Protein AF-0000000066671039 (afdb_homodimer)

pLDDT: mean 86.41, std 13.39, range [39.88, 97.81]

InterPro domains:
  IPR010310 Type VII secretion system ESAT-6-like [PF06013] (2-82)
  IPR036689 ESAT-6-like superfamily [SSF140453] (3-90)

Organism: Nocardia brasiliensis (strain ATCC 700358 / HUJEG-1) (NCBI:txid1133849)

Secondary structure (DSSP, 8-state):
-HHHHHHHHHHHHHHHHHHHHHHHHHHHHHHHHHHTT--SHHHHHHHHHHHHHHHHHHHHHHHHHHHHHHTT--HHHHHHHHHHHHHHHHHHHHT--/-HHHHHHHHHHHHHHHHHHHHHHHHHHHHHHHHHHTT--SHHHHHHHHHHHHHHHHHHHHHHHHHHHHHHTT--HHHHHHHHHHHHHHHHHHHHT--

Sequence (194 aa):
MPDRVHEVGAYVYELAEALRSALDAAAKDVDALTGSGWTGDAATEFATGWTDVRDGGVQIMSALTGMAEKLGVTADTYRQRDDSNAAALHTSSLDLPMPDRVHEVGAYVYELAEALRSALDAAAKDVDALTGSGWTGDAATEFATGWTDVRDGGVQIMSALTGMAEKLGVTADTYRQRDDSNAAALHTSSLDLP

Nearest PDB structures (foldseek):
  5j0k-assembly1_B  TM=6.360E-01  e=1.534E+00  synthetic construct
  6b87-assembly1_A-2  TM=5.637E-01  e=3.064E+00  synthetic construct
  6wa9-assembly1_T  TM=7.351E-01  e=7.874E+00  Chlamydia pneumoniae
  7pg5-assembly1_B  TM=3.357E-01  e=1.353E+00  Homo sapiens
  5j0k-assembly1_B  TM=6.372E-01  e=1.534E+00  synthetic construct

Foldseek 3Di:
DLVVLLVVLLVLLVVLVVLVVVLVVVVVVLCVVVVVPDDDDVNVVVVVVNVVVVVVSVVSSVVSQVSSVVSVDHPVNNVVVVVVVVVVVVVCVVPPD/DLVVLLVVLLVLLVVLVVLVVVLVVVVVVLCVVVVVPDDDDVNVVVVVVNVVVVVVSVVSSVVSQVSSVVSVDHPVNNVVVVVVVVVVVVVCVVPPD

Structure (mmCIF, N/CA/C/O backbone):
data_AF-0000000066671039-model_v1
#
loop_
_entity.id
_entity.type
_entity.pdbx_description
1 polymer 'ESAT-6-like protein'
#
loop_
_atom_site.group_PDB
_atom_site.id
_atom_site.type_symbol
_atom_site.label_atom_id
_atom_site.label_alt_id
_atom_site.label_comp_id
_atom_site.label_asym_id
_atom_site.label_entity_id
_atom_site.label_seq_id
_atom_site.pdbx_PDB_ins_code
_atom_site.Cartn_x
_atom_site.Cartn_y
_atom_site.Cartn_z
_atom_site.occupancy
_atom_site.B_iso_or_equiv
_atom_site.auth_seq_id
_atom_site.auth_comp_id
_atom_site.auth_asym_id
_atom_site.auth_atom_id
_atom_site.pdbx_PDB_model_num
ATOM 1 N N . MET A 1 1 ? 4.238 26 12.508 1 48.22 1 MET A N 1
ATOM 2 C CA . MET A 1 1 ? 3.145 25.031 12.594 1 48.22 1 MET A CA 1
ATOM 3 C C . MET A 1 1 ? 2.799 24.484 11.219 1 48.22 1 MET A C 1
ATOM 5 O O . MET A 1 1 ? 2.594 23.266 11.062 1 48.22 1 MET A O 1
ATOM 9 N N . PRO A 1 2 ? 2.537 25.375 10.078 1 61.84 2 PRO A N 1
ATOM 10 C CA . PRO A 1 2 ? 2.275 25.047 8.68 1 61.84 2 PRO A CA 1
ATOM 11 C C . PRO A 1 2 ? 3.307 24.078 8.094 1 61.84 2 PRO A C 1
ATOM 13 O O . PRO A 1 2 ? 2.957 23.203 7.301 1 61.84 2 PRO A O 1
ATOM 16 N N . ASP A 1 3 ? 4.457 24.047 8.766 1 82.69 3 ASP A N 1
ATOM 17 C CA . ASP A 1 3 ? 5.543 23.266 8.172 1 82.69 3 ASP A CA 1
ATOM 18 C C . ASP A 1 3 ? 5.355 21.781 8.438 1 82.69 3 ASP A C 1
ATOM 20 O O . ASP A 1 3 ? 5.555 20.953 7.539 1 82.69 3 ASP A O 1
ATOM 24 N N . ARG A 1 4 ? 4.742 21.5 9.602 1 86.19 4 ARG A N 1
ATOM 25 C CA . ARG A 1 4 ? 4.562 20.094 9.945 1 86.19 4 ARG A CA 1
ATOM 26 C C . ARG A 1 4 ? 3.43 19.484 9.141 1 86.19 4 ARG A C 1
ATOM 28 O O . ARG A 1 4 ? 3.508 18.312 8.75 1 86.19 4 ARG A O 1
ATOM 35 N N . VAL A 1 5 ? 2.455 20.344 8.875 1 89.12 5 VAL A N 1
ATOM 36 C CA . VAL A 1 5 ? 1.31 19.875 8.094 1 89.12 5 VAL A CA 1
ATOM 37 C C . VAL A 1 5 ? 1.747 19.562 6.668 1 89.12 5 VAL A C 1
ATOM 39 O O . VAL A 1 5 ? 1.361 18.531 6.109 1 89.12 5 VAL A O 1
ATOM 42 N N . HIS A 1 6 ? 2.545 20.375 6.219 1 89.88 6 HIS A N 1
ATOM 43 C CA . HIS A 1 6 ? 3.043 20.172 4.863 1 89.88 6 HIS A CA 1
ATOM 44 C C . HIS A 1 6 ? 3.949 18.953 4.793 1 89.88 6 HIS A C 1
ATOM 46 O O . HIS A 1 6 ? 3.926 18.203 3.805 1 89.88 6 HIS A O 1
ATOM 52 N N . GLU A 1 7 ? 4.688 18.734 5.801 1 90 7 GLU A N 1
ATOM 53 C CA . GLU A 1 7 ? 5.57 17.578 5.844 1 90 7 GLU A CA 1
ATOM 54 C C . GLU A 1 7 ? 4.773 16.281 5.871 1 90 7 GLU A C 1
ATOM 56 O O . GLU A 1 7 ? 5.113 15.32 5.172 1 90 7 GLU A O 1
ATOM 61 N N . VAL A 1 8 ? 3.727 16.281 6.613 1 92.31 8 VAL A N 1
ATOM 62 C CA . VAL A 1 8 ? 2.869 15.109 6.664 1 92.31 8 VAL A CA 1
ATOM 63 C C . VAL A 1 8 ? 2.182 14.906 5.316 1 92.31 8 VAL A C 1
ATOM 65 O O . VAL A 1 8 ? 2.059 13.781 4.836 1 92.31 8 VAL A O 1
ATOM 68 N N . GLY A 1 9 ? 1.764 15.977 4.734 1 94 9 GLY A N 1
ATOM 69 C CA . GLY A 1 9 ? 1.195 15.898 3.4 1 94 9 GLY A CA 1
ATOM 70 C C . GLY A 1 9 ? 2.135 15.273 2.389 1 94 9 GLY A C 1
ATOM 71 O O . GLY A 1 9 ? 1.711 14.469 1.552 1 94 9 GLY A O 1
ATOM 72 N N . ALA A 1 10 ? 3.346 15.625 2.492 1 92.62 10 ALA A N 1
ATOM 73 C CA . ALA A 1 10 ? 4.344 15.07 1.584 1 92.62 10 ALA A CA 1
ATOM 74 C C . ALA A 1 10 ? 4.512 13.57 1.803 1 92.62 10 ALA A C 1
ATOM 76 O O . ALA A 1 10 ? 4.602 12.805 0.841 1 92.62 10 ALA A O 1
ATOM 77 N N . TYR A 1 11 ? 4.57 13.203 3.047 1 91.69 11 TYR A N 1
ATOM 78 C CA . TYR A 1 11 ? 4.684 11.781 3.361 1 91.69 11 TYR A CA 1
ATOM 79 C C . TYR A 1 11 ? 3.469 11.008 2.861 1 91.69 11 TYR A C 1
ATOM 81 O O . TYR A 1 11 ? 3.602 9.898 2.338 1 91.69 11 TYR A O 1
ATOM 89 N N . VAL A 1 12 ? 2.338 11.594 3.039 1 95.31 12 VAL A N 1
ATOM 90 C CA . VAL A 1 12 ? 1.095 10.969 2.602 1 95.31 12 VAL A CA 1
ATOM 91 C C . VAL A 1 12 ? 1.102 10.82 1.082 1 95.31 12 VAL A C 1
ATOM 93 O O . VAL A 1 12 ? 0.693 9.781 0.555 1 95.31 12 VAL A O 1
ATOM 96 N N . TYR A 1 13 ? 1.54 11.766 0.424 1 96 13 TYR A N 1
ATOM 97 C CA . TYR A 1 13 ? 1.639 11.68 -1.028 1 96 13 TYR A CA 1
ATOM 98 C C . TYR A 1 13 ? 2.617 10.594 -1.449 1 96 13 TYR A C 1
ATOM 100 O O . TYR A 1 13 ? 2.338 9.82 -2.369 1 96 13 TYR A O 1
ATOM 108 N N . GLU A 1 14 ? 3.709 10.539 -0.795 1 94 14 GLU A N 1
ATOM 109 C CA . GLU A 1 14 ? 4.711 9.516 -1.072 1 94 14 GLU A CA 1
ATOM 110 C C . GLU A 1 14 ? 4.145 8.117 -0.837 1 94 14 GLU A C 1
ATOM 112 O O . GLU A 1 14 ? 4.473 7.176 -1.568 1 94 14 GLU A O 1
ATOM 117 N N . LEU A 1 15 ? 3.408 7.941 0.203 1 95.19 15 LEU A N 1
ATOM 118 C CA . LEU A 1 15 ? 2.748 6.672 0.488 1 95.19 15 LEU A CA 1
ATOM 119 C C . LEU A 1 15 ? 1.865 6.242 -0.68 1 95.19 15 LEU A C 1
ATOM 121 O O . LEU A 1 15 ? 1.886 5.078 -1.087 1 95.19 15 LEU A O 1
ATOM 125 N N . ALA A 1 16 ? 1.091 7.164 -1.228 1 97.06 16 ALA A N 1
ATOM 126 C CA . ALA A 1 16 ? 0.252 6.863 -2.385 1 97.06 16 ALA A CA 1
ATOM 127 C C . ALA A 1 16 ? 1.089 6.332 -3.545 1 97.06 16 ALA A C 1
ATOM 129 O O . ALA A 1 16 ? 0.725 5.336 -4.176 1 97.06 16 ALA A O 1
ATOM 130 N N . GLU A 1 17 ? 2.186 6.98 -3.746 1 95.56 17 GLU A N 1
ATOM 131 C CA . GLU A 1 17 ? 3.045 6.602 -4.863 1 95.56 17 GLU A CA 1
ATOM 132 C C . GLU A 1 17 ? 3.707 5.25 -4.625 1 95.56 17 GLU A C 1
ATOM 134 O O . GLU A 1 17 ? 3.84 4.445 -5.547 1 95.56 17 GLU A O 1
ATOM 139 N N . ALA A 1 18 ? 4.145 5.059 -3.432 1 91.94 18 ALA A N 1
ATOM 140 C CA . ALA A 1 18 ? 4.762 3.781 -3.076 1 91.94 18 ALA A CA 1
ATOM 141 C C . ALA A 1 18 ? 3.771 2.631 -3.242 1 91.94 18 ALA A C 1
ATOM 143 O O . ALA A 1 18 ? 4.125 1.569 -3.76 1 91.94 18 ALA A O 1
ATOM 144 N N . LEU A 1 19 ? 2.586 2.848 -2.797 1 94.81 19 LEU A N 1
ATOM 145 C CA . LEU A 1 19 ? 1.55 1.832 -2.943 1 94.81 19 LEU A CA 1
ATOM 146 C C . LEU A 1 19 ? 1.24 1.577 -4.414 1 94.81 19 LEU A C 1
ATOM 148 O O . LEU A 1 19 ? 1.066 0.429 -4.824 1 94.81 19 LEU A O 1
ATOM 152 N N . ARG A 1 20 ? 1.133 2.605 -5.172 1 96.06 20 ARG A N 1
ATOM 153 C CA . ARG A 1 20 ? 0.892 2.475 -6.605 1 96.06 20 ARG A CA 1
ATOM 154 C C . ARG A 1 20 ? 1.974 1.628 -7.266 1 96.06 20 ARG A C 1
ATOM 156 O O . ARG A 1 20 ? 1.67 0.701 -8.023 1 96.06 20 ARG A O 1
ATOM 163 N N . SER A 1 21 ? 3.18 1.952 -6.961 1 94.81 21 SER A N 1
ATOM 164 C CA . SER A 1 21 ? 4.309 1.235 -7.547 1 94.81 21 SER A CA 1
ATOM 165 C C . SER A 1 21 ? 4.293 -0.238 -7.156 1 94.81 21 SER A C 1
ATOM 167 O O . SER A 1 21 ? 4.508 -1.112 -7.996 1 94.81 21 SER A O 1
ATOM 169 N N . ALA A 1 22 ? 4.031 -0.511 -5.898 1 90.69 22 ALA A N 1
ATOM 170 C CA . ALA A 1 22 ? 4.008 -1.886 -5.402 1 90.69 22 ALA A CA 1
ATOM 171 C C . ALA A 1 22 ? 2.887 -2.686 -6.066 1 90.69 22 ALA A C 1
ATOM 173 O O . ALA A 1 22 ? 3.092 -3.83 -6.473 1 90.69 22 ALA A O 1
ATOM 174 N N . LEU A 1 23 ? 1.711 -2.113 -6.168 1 95.44 23 LEU A N 1
ATOM 175 C CA . LEU A 1 23 ? 0.578 -2.787 -6.793 1 95.44 23 LEU A CA 1
ATOM 176 C C . LEU A 1 23 ? 0.843 -3.035 -8.273 1 95.44 23 LEU A C 1
ATOM 178 O O . LEU A 1 23 ? 0.502 -4.098 -8.797 1 95.44 23 LEU A O 1
ATOM 182 N N . ASP A 1 24 ? 1.46 -2.061 -8.938 1 95.12 24 ASP A N 1
ATOM 183 C CA . ASP A 1 24 ? 1.783 -2.207 -10.352 1 95.12 24 ASP A CA 1
ATOM 184 C C . ASP A 1 24 ? 2.773 -3.348 -10.57 1 95.12 24 ASP A C 1
ATOM 186 O O . ASP A 1 24 ? 2.625 -4.133 -11.516 1 95.12 24 ASP A O 1
ATOM 190 N N . ALA A 1 25 ? 3.764 -3.418 -9.734 1 92.69 25 ALA A N 1
ATOM 191 C CA . ALA A 1 25 ? 4.758 -4.484 -9.836 1 92.69 25 ALA A CA 1
ATOM 192 C C . ALA A 1 25 ? 4.121 -5.852 -9.609 1 92.69 25 ALA A C 1
ATOM 194 O O . ALA A 1 25 ? 4.379 -6.797 -10.352 1 92.69 25 ALA A O 1
ATOM 195 N N . ALA A 1 26 ? 3.311 -5.965 -8.664 1 93.81 26 ALA A N 1
ATOM 196 C CA . ALA A 1 26 ? 2.627 -7.223 -8.383 1 93.81 26 ALA A CA 1
ATOM 197 C C . ALA A 1 26 ? 1.69 -7.609 -9.523 1 93.81 26 ALA A C 1
ATOM 199 O O . ALA A 1 26 ? 1.551 -8.789 -9.852 1 93.81 26 ALA A O 1
ATOM 200 N N . ALA A 1 27 ? 1.038 -6.605 -10.047 1 93.94 27 ALA A N 1
ATOM 201 C CA . ALA A 1 27 ? 0.121 -6.855 -11.156 1 93.94 27 ALA A CA 1
ATOM 202 C C . ALA A 1 27 ? 0.844 -7.508 -12.336 1 93.94 27 ALA A C 1
ATOM 204 O O . ALA A 1 27 ? 0.302 -8.406 -12.984 1 93.94 27 ALA A O 1
ATOM 205 N N . LYS A 1 28 ? 2.029 -7.047 -12.578 1 94 28 LYS A N 1
ATOM 206 C CA . LYS A 1 28 ? 2.822 -7.633 -13.656 1 94 28 LYS A CA 1
ATOM 207 C C . LYS A 1 28 ? 3.104 -9.109 -13.391 1 94 28 LYS A C 1
ATOM 209 O O . LYS A 1 28 ? 2.984 -9.938 -14.297 1 94 28 LYS A O 1
ATOM 214 N N . ASP A 1 29 ? 3.424 -9.414 -12.188 1 89.19 29 ASP A N 1
ATOM 215 C CA . ASP A 1 29 ? 3.717 -10.805 -11.828 1 89.19 29 ASP A CA 1
ATOM 216 C C . ASP A 1 29 ? 2.459 -11.664 -11.891 1 89.19 29 ASP A C 1
ATOM 218 O O . ASP A 1 29 ? 2.504 -12.805 -12.367 1 89.19 29 ASP A O 1
ATOM 222 N N . VAL A 1 30 ? 1.396 -11.195 -11.477 1 90.81 30 VAL A N 1
ATOM 223 C CA . VAL A 1 30 ? 0.127 -11.914 -11.516 1 90.81 30 VAL A CA 1
ATOM 224 C C . VAL A 1 30 ? -0.289 -12.141 -12.969 1 90.81 30 VAL A C 1
ATOM 226 O O . VAL A 1 30 ? -0.754 -13.227 -13.328 1 90.81 30 VAL A O 1
ATOM 229 N N . ASP A 1 31 ? -0.131 -11.117 -13.773 1 90.94 31 ASP A N 1
ATOM 230 C CA . ASP A 1 31 ? -0.436 -11.242 -15.195 1 90.94 31 ASP A CA 1
ATOM 231 C C . ASP A 1 31 ? 0.407 -12.336 -15.844 1 90.94 31 ASP A C 1
ATOM 233 O O . ASP A 1 31 ? -0.097 -13.109 -16.656 1 90.94 31 ASP A O 1
ATOM 237 N N . ALA A 1 32 ? 1.665 -12.383 -15.508 1 89.19 32 ALA A N 1
ATOM 238 C CA . ALA A 1 32 ? 2.562 -13.406 -16.047 1 89.19 32 ALA A CA 1
ATOM 239 C C . ALA A 1 32 ? 2.111 -14.797 -15.625 1 89.19 32 ALA A C 1
ATOM 241 O O . ALA A 1 32 ? 2.152 -15.742 -16.422 1 89.19 32 ALA A O 1
ATOM 242 N N . LEU A 1 33 ? 1.679 -14.945 -14.414 1 87.88 33 LEU A N 1
ATOM 243 C CA . LEU A 1 33 ? 1.207 -16.219 -13.891 1 87.88 33 LEU A CA 1
ATOM 244 C C . LEU A 1 33 ? -0.064 -16.672 -14.609 1 87.88 33 LEU A C 1
ATOM 246 O O . LEU A 1 33 ? -0.161 -17.812 -15.062 1 87.88 33 LEU A O 1
ATOM 250 N N . THR A 1 34 ? -1.013 -15.859 -14.742 1 84.62 34 THR A N 1
ATOM 251 C CA . THR A 1 34 ? -2.291 -16.203 -15.367 1 84.62 34 THR A CA 1
ATOM 252 C C . THR A 1 34 ? -2.131 -16.375 -16.875 1 84.62 34 THR A C 1
ATOM 254 O O . THR A 1 34 ? -2.865 -17.156 -17.484 1 84.62 34 THR A O 1
ATOM 257 N N . GLY A 1 35 ? -1.157 -15.633 -17.391 1 86.19 35 GLY A N 1
ATOM 258 C CA . GLY A 1 35 ? -0.871 -15.75 -18.812 1 86.19 35 GLY A CA 1
ATOM 259 C C . GLY A 1 35 ? -0.124 -17.016 -19.156 1 86.19 35 GLY A C 1
ATOM 260 O O . GLY A 1 35 ? -0.106 -17.438 -20.328 1 86.19 35 GLY A O 1
ATOM 261 N N . SER A 1 36 ? 0.546 -17.625 -18.25 1 85.88 36 SER A N 1
ATOM 262 C CA . SER A 1 36 ? 1.347 -18.812 -18.5 1 85.88 36 SER A CA 1
ATOM 263 C C . SER A 1 36 ? 0.491 -20.078 -18.438 1 85.88 36 SER A C 1
ATOM 265 O O . SER A 1 36 ? 1.007 -21.188 -18.562 1 85.88 36 SER A O 1
ATOM 267 N N . GLY A 1 37 ? -0.76 -19.953 -18.203 1 86.81 37 GLY A N 1
ATOM 268 C CA . GLY A 1 37 ? -1.641 -21.109 -18.344 1 86.81 37 GLY A CA 1
ATOM 269 C C . GLY A 1 37 ? -2.135 -21.641 -17 1 86.81 37 GLY A C 1
ATOM 270 O O . GLY A 1 37 ? -2.727 -22.719 -16.953 1 86.81 37 GLY A O 1
ATOM 271 N N . TRP A 1 38 ? -1.801 -21.031 -15.953 1 88.88 38 TRP A N 1
ATOM 272 C CA . TRP A 1 38 ? -2.398 -21.438 -14.688 1 88.88 38 TRP A CA 1
ATOM 273 C C . TRP A 1 38 ? -3.92 -21.359 -14.75 1 88.88 38 TRP A C 1
ATOM 275 O O . TRP A 1 38 ? -4.48 -20.312 -15.062 1 88.88 38 TRP A O 1
ATOM 285 N N . THR A 1 39 ? -4.547 -22.516 -14.578 1 88.31 39 THR A N 1
ATOM 286 C CA . THR A 1 39 ? -6 -22.578 -14.695 1 88.31 39 THR A CA 1
ATOM 287 C C . THR A 1 39 ? -6.605 -23.391 -13.562 1 88.31 39 THR A C 1
ATOM 289 O O . THR A 1 39 ? -5.879 -23.969 -12.75 1 88.31 39 THR A O 1
ATOM 292 N N . GLY A 1 40 ? -8.023 -23.266 -13.461 1 91.62 40 GLY A N 1
ATOM 293 C CA . GLY A 1 40 ? -8.727 -24.047 -12.445 1 91.62 40 GLY A CA 1
ATOM 294 C C . GLY A 1 40 ? -9.344 -23.188 -11.359 1 91.62 40 GLY A C 1
ATOM 295 O O . GLY A 1 40 ? -9.312 -21.953 -11.438 1 91.62 40 GLY A O 1
ATOM 296 N N . ASP A 1 41 ? -9.891 -23.859 -10.383 1 91.25 41 ASP A N 1
ATOM 297 C CA . ASP A 1 41 ? -10.648 -23.172 -9.336 1 91.25 41 ASP A CA 1
ATOM 298 C C . ASP A 1 41 ? -9.766 -22.219 -8.547 1 91.25 41 ASP A C 1
ATOM 300 O O . ASP A 1 41 ? -10.188 -21.109 -8.219 1 91.25 41 ASP A O 1
ATOM 304 N N . ALA A 1 42 ? -8.609 -22.672 -8.242 1 88.38 42 ALA A N 1
ATOM 305 C CA . ALA A 1 42 ? -7.68 -21.828 -7.484 1 88.38 42 ALA A CA 1
ATOM 306 C C . ALA A 1 42 ? -7.316 -20.562 -8.258 1 88.38 42 ALA A C 1
ATOM 308 O O . ALA A 1 42 ? -7.254 -19.484 -7.684 1 88.38 42 ALA A O 1
ATOM 309 N N . ALA A 1 43 ? -7.09 -20.688 -9.508 1 90.75 43 ALA A N 1
ATOM 310 C CA . ALA A 1 43 ? -6.758 -19.562 -10.375 1 90.75 43 ALA A CA 1
ATOM 311 C C . ALA A 1 43 ? -7.898 -18.547 -10.422 1 90.75 43 ALA A C 1
ATOM 313 O O . ALA A 1 43 ? -7.668 -17.344 -10.336 1 90.75 43 ALA A O 1
ATOM 314 N N . THR A 1 44 ? -9.117 -19.062 -10.547 1 92.69 44 THR A N 1
ATOM 315 C CA . THR A 1 44 ? -10.297 -18.203 -10.617 1 92.69 44 THR A CA 1
ATOM 316 C C . THR A 1 44 ? -10.492 -17.438 -9.312 1 92.69 44 THR A C 1
ATOM 318 O O . THR A 1 44 ? -10.742 -16.234 -9.336 1 92.69 44 THR A O 1
ATOM 321 N N . GLU A 1 45 ? -10.336 -18.156 -8.242 1 92.38 45 GLU A N 1
ATOM 322 C CA . GLU A 1 45 ? -10.484 -17.516 -6.938 1 92.38 45 GLU A CA 1
ATOM 323 C C . GLU A 1 45 ? -9.406 -16.453 -6.719 1 92.38 45 GLU A C 1
ATOM 325 O O . GLU A 1 45 ? -9.688 -15.375 -6.191 1 92.38 45 GLU A O 1
ATOM 330 N N . PHE A 1 46 ? -8.266 -16.859 -7.152 1 94.06 46 PHE A N 1
ATOM 331 C CA . PHE A 1 46 ? -7.16 -15.914 -7.043 1 94.06 46 PHE A CA 1
ATOM 332 C C . PHE A 1 46 ? -7.434 -14.664 -7.875 1 94.06 46 PHE A C 1
ATOM 334 O O . PHE A 1 46 ? -7.262 -13.547 -7.395 1 94.06 46 PHE A O 1
ATOM 341 N N . ALA A 1 47 ? -7.859 -14.805 -9.023 1 92.5 47 ALA A N 1
ATOM 342 C CA . ALA A 1 47 ? -8.109 -13.688 -9.93 1 92.5 47 ALA A CA 1
ATOM 343 C C . ALA A 1 47 ? -9.172 -12.742 -9.367 1 92.5 47 ALA A C 1
ATOM 345 O O . ALA A 1 47 ? -9.039 -11.523 -9.469 1 92.5 47 ALA A O 1
ATOM 346 N N . THR A 1 48 ? -10.172 -13.328 -8.773 1 94.44 48 THR A N 1
ATOM 347 C CA . THR A 1 48 ? -11.227 -12.531 -8.156 1 94.44 48 THR A CA 1
ATOM 348 C C . THR A 1 48 ? -10.68 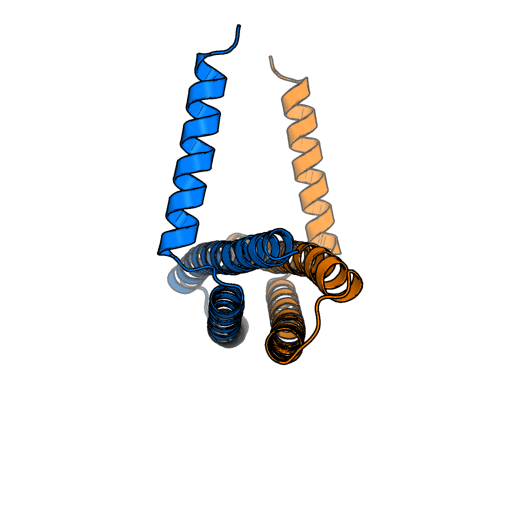-11.719 -6.988 1 94.44 48 THR A C 1
ATOM 350 O O . THR A 1 48 ? -10.961 -10.523 -6.875 1 94.44 48 THR A O 1
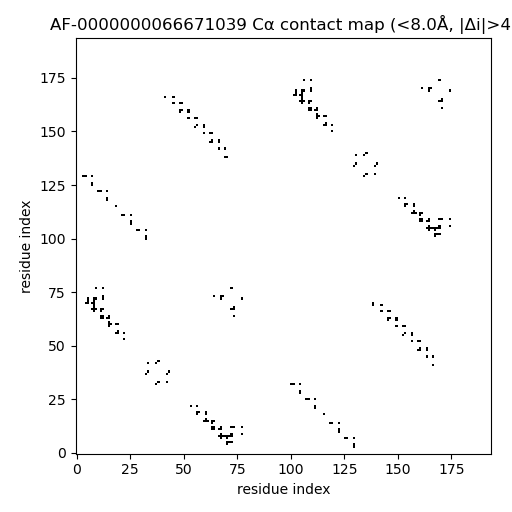ATOM 353 N N . GLY A 1 49 ? -9.875 -12.406 -6.156 1 95.56 49 GLY A N 1
ATOM 354 C CA . GLY A 1 49 ? -9.25 -11.703 -5.047 1 95.56 49 GLY A CA 1
ATOM 355 C C . GLY A 1 49 ? -8.312 -10.602 -5.496 1 95.56 49 GLY A C 1
ATOM 356 O O . GLY A 1 49 ? -8.289 -9.516 -4.902 1 95.56 49 GLY A O 1
ATOM 357 N N . TRP A 1 50 ? -7.664 -10.906 -6.562 1 96.62 50 TRP A N 1
ATOM 358 C CA . TRP A 1 50 ? -6.723 -9.922 -7.094 1 96.62 50 TRP A CA 1
ATOM 359 C C . TRP A 1 50 ? -7.453 -8.703 -7.648 1 96.62 50 TRP A C 1
ATOM 361 O O . TRP A 1 50 ? -7.02 -7.57 -7.445 1 96.62 50 TRP A O 1
ATOM 371 N N . THR A 1 51 ? -8.539 -8.922 -8.273 1 96.31 51 THR A N 1
ATOM 372 C CA . THR A 1 51 ? -9.352 -7.82 -8.781 1 96.31 51 THR A CA 1
ATOM 373 C C . THR A 1 51 ? -9.852 -6.941 -7.645 1 96.31 51 THR A C 1
ATOM 375 O O . THR A 1 51 ? -9.797 -5.711 -7.734 1 96.31 51 THR A O 1
ATOM 378 N N . ASP A 1 52 ? -10.25 -7.516 -6.562 1 96.69 52 ASP A N 1
ATOM 379 C CA . ASP A 1 52 ? -10.719 -6.777 -5.391 1 96.69 52 ASP A CA 1
ATOM 380 C C . ASP A 1 52 ? -9.586 -5.949 -4.781 1 96.69 52 ASP A C 1
ATOM 382 O O . ASP A 1 52 ? -9.789 -4.797 -4.398 1 96.69 52 ASP A O 1
ATOM 386 N N . VAL A 1 53 ? -8.461 -6.543 -4.738 1 97.62 53 VAL A N 1
ATOM 387 C CA . VAL A 1 53 ? -7.289 -5.863 -4.191 1 97.62 53 VAL A CA 1
ATOM 388 C C . VAL A 1 53 ? -6.934 -4.66 -5.059 1 97.62 53 VAL A C 1
ATOM 390 O O . VAL A 1 53 ? -6.668 -3.57 -4.543 1 97.62 53 VAL A O 1
ATOM 393 N N . ARG A 1 54 ? -6.941 -4.816 -6.309 1 97.19 54 ARG A N 1
ATOM 394 C CA . ARG A 1 54 ? -6.598 -3.725 -7.219 1 97.19 54 ARG A CA 1
ATOM 395 C C . ARG A 1 54 ? -7.609 -2.59 -7.117 1 97.19 54 ARG A C 1
ATOM 397 O O . ARG A 1 54 ? -7.23 -1.419 -7.039 1 97.19 54 ARG A O 1
ATOM 404 N N . ASP A 1 55 ? -8.867 -2.893 -7.043 1 96.94 55 ASP A N 1
ATOM 405 C CA . ASP A 1 55 ? -9.914 -1.884 -6.926 1 96.94 55 ASP A CA 1
ATOM 406 C C . ASP A 1 55 ? -9.812 -1.141 -5.598 1 96.94 55 ASP A C 1
ATOM 408 O O . ASP A 1 55 ? -9.906 0.088 -5.559 1 96.94 55 ASP A O 1
ATOM 412 N N . GLY A 1 56 ? -9.664 -1.923 -4.52 1 96.5 56 GLY A N 1
ATOM 413 C CA . GLY A 1 56 ? -9.469 -1.305 -3.217 1 96.5 56 GLY A CA 1
ATOM 414 C C . GLY A 1 56 ? -8.219 -0.453 -3.143 1 96.5 56 GLY A C 1
ATOM 415 O O . GLY A 1 56 ? -8.219 0.617 -2.529 1 96.5 56 GLY A O 1
ATOM 416 N N . GLY A 1 57 ? -7.152 -0.924 -3.771 1 97.5 57 GLY A N 1
ATOM 417 C CA . GLY A 1 57 ? -5.922 -0.153 -3.83 1 97.5 57 GLY A CA 1
ATOM 418 C C . GLY A 1 57 ? -6.086 1.187 -4.52 1 97.5 57 GLY A C 1
ATOM 419 O O . GLY A 1 57 ? -5.574 2.203 -4.051 1 97.5 57 GLY A O 1
ATOM 420 N N . VAL A 1 58 ? -6.789 1.201 -5.613 1 96.88 58 VAL A N 1
ATOM 421 C CA . VAL A 1 58 ? -7.031 2.43 -6.363 1 96.88 58 VAL A CA 1
ATOM 422 C C . VAL A 1 58 ? -7.781 3.43 -5.484 1 96.88 58 VAL A C 1
ATOM 424 O O . VAL A 1 58 ? -7.449 4.617 -5.465 1 96.88 58 VAL A O 1
ATOM 427 N N . GLN A 1 59 ? -8.758 2.947 -4.75 1 97.19 59 GLN A N 1
ATOM 428 C CA . GLN A 1 59 ? -9.516 3.816 -3.863 1 97.19 59 GLN A CA 1
ATOM 429 C C . GLN A 1 59 ? -8.633 4.387 -2.756 1 97.19 59 GLN A C 1
ATOM 431 O O . GLN A 1 59 ? -8.727 5.57 -2.43 1 97.19 59 GLN A O 1
ATOM 436 N N . ILE A 1 60 ? -7.773 3.566 -2.229 1 97.62 60 ILE A N 1
ATOM 437 C CA . ILE A 1 60 ? -6.875 3.994 -1.162 1 97.62 60 ILE A CA 1
ATOM 438 C C . ILE A 1 60 ? -5.906 5.043 -1.697 1 97.62 60 ILE A C 1
ATOM 440 O O . ILE A 1 60 ? -5.691 6.082 -1.065 1 97.62 60 ILE A O 1
ATOM 444 N N . MET A 1 61 ? -5.344 4.809 -2.824 1 97.5 61 MET A N 1
ATOM 445 C CA . MET A 1 61 ? -4.387 5.738 -3.422 1 97.5 61 MET A CA 1
ATOM 446 C C . MET A 1 61 ? -5.047 7.078 -3.725 1 97.5 61 MET A C 1
ATOM 448 O O . MET A 1 61 ? -4.441 8.133 -3.516 1 97.5 61 MET A O 1
ATOM 452 N N . SER A 1 62 ? -6.266 7.035 -4.203 1 97.75 62 SER A N 1
ATOM 453 C CA . SER A 1 62 ? -7.012 8.266 -4.465 1 97.75 62 SER A CA 1
ATOM 454 C C . SER A 1 62 ? -7.277 9.031 -3.178 1 97.75 62 SER A C 1
ATOM 456 O O . SER A 1 62 ? -7.141 10.258 -3.141 1 97.75 62 SER A O 1
ATOM 458 N N . ALA A 1 63 ? -7.676 8.352 -2.162 1 97.31 63 ALA A N 1
ATOM 459 C CA . ALA A 1 63 ? -7.918 8.977 -0.866 1 97.31 63 ALA A CA 1
ATOM 460 C C . ALA A 1 63 ? -6.645 9.617 -0.32 1 97.31 63 ALA A C 1
ATOM 462 O O . ALA A 1 63 ? -6.672 10.742 0.175 1 97.31 63 ALA A O 1
ATOM 463 N N . LEU A 1 64 ? -5.516 8.93 -0.452 1 97.75 64 LEU A N 1
ATOM 464 C CA . LEU A 1 64 ? -4.23 9.438 0.013 1 97.75 64 LEU A CA 1
ATOM 465 C C . LEU A 1 64 ? -3.84 10.703 -0.743 1 97.75 64 LEU A C 1
ATOM 467 O O . LEU A 1 64 ? -3.428 11.695 -0.135 1 97.75 64 LEU A O 1
ATOM 471 N N . THR A 1 65 ? -4.012 10.664 -2.027 1 97.12 65 THR A N 1
ATOM 472 C CA . THR A 1 65 ? -3.693 11.82 -2.854 1 97.12 65 THR A CA 1
ATOM 473 C C . THR A 1 65 ? -4.59 13.008 -2.492 1 97.12 65 THR A C 1
ATOM 475 O O . THR A 1 65 ? -4.113 14.133 -2.367 1 97.12 65 THR A O 1
ATOM 478 N N . GLY A 1 66 ? -5.848 12.773 -2.289 1 95.94 66 GLY A N 1
ATOM 479 C CA . GLY A 1 66 ? -6.77 13.812 -1.864 1 95.94 66 GLY A CA 1
ATOM 480 C C . GLY A 1 66 ? -6.426 14.398 -0.506 1 95.94 66 GLY A C 1
ATOM 481 O O . GLY A 1 66 ? -6.547 15.602 -0.292 1 95.94 66 GLY A O 1
ATOM 482 N N . MET A 1 67 ? -5.988 13.602 0.375 1 95.5 67 MET A N 1
ATOM 483 C CA . MET A 1 67 ? -5.562 14.055 1.696 1 95.5 67 MET A CA 1
ATOM 484 C C . MET A 1 67 ? -4.32 14.93 1.598 1 95.5 67 MET A C 1
ATOM 486 O O . MET A 1 67 ? -4.234 15.969 2.26 1 95.5 67 MET A O 1
ATOM 490 N N . ALA A 1 68 ? -3.377 14.438 0.805 1 95.5 68 ALA A N 1
ATOM 491 C CA . ALA A 1 68 ? -2.17 15.234 0.608 1 95.5 68 ALA A CA 1
ATOM 492 C C . ALA A 1 68 ? -2.512 16.625 0.057 1 95.5 68 ALA A C 1
ATOM 494 O O . ALA A 1 68 ? -1.969 17.625 0.515 1 95.5 68 ALA A O 1
ATOM 495 N N . GLU A 1 69 ? -3.453 16.719 -0.88 1 94.56 69 GLU A N 1
ATOM 496 C CA . GLU A 1 69 ? -3.865 17.984 -1.481 1 94.56 69 GLU A CA 1
ATOM 497 C C . GLU A 1 69 ? -4.496 18.906 -0.444 1 94.56 69 GLU A C 1
ATOM 499 O O . GLU A 1 69 ? -4.273 20.125 -0.464 1 94.56 69 GLU A O 1
ATOM 504 N N . LYS A 1 70 ? -5.246 18.328 0.424 1 90.5 70 LYS A N 1
ATOM 505 C CA . LYS A 1 70 ? -5.859 19.109 1.498 1 90.5 70 LYS A CA 1
ATOM 506 C C . LYS A 1 70 ? -4.797 19.688 2.43 1 90.5 70 LYS A C 1
ATOM 508 O O . LYS A 1 70 ? -5.031 20.703 3.086 1 90.5 70 LYS A O 1
ATOM 513 N N . LEU A 1 71 ? -3.629 19.047 2.441 1 91.06 71 LEU A N 1
ATOM 514 C CA . LEU A 1 71 ? -2.525 19.5 3.281 1 91.06 71 LEU A CA 1
ATOM 515 C C . LEU A 1 71 ? -1.573 20.391 2.49 1 91.06 71 LEU A C 1
ATOM 517 O O . LEU A 1 71 ? -0.512 20.766 2.99 1 91.06 71 LEU A O 1
ATOM 521 N N . GLY A 1 72 ? -1.938 20.719 1.252 1 90.44 72 GLY A N 1
ATOM 522 C CA . GLY A 1 72 ? -1.198 21.672 0.436 1 90.44 72 GLY A CA 1
ATOM 523 C C . GLY A 1 72 ? -0.148 21.016 -0.44 1 90.44 72 GLY A C 1
ATOM 524 O O . GLY A 1 72 ? 0.739 21.688 -0.967 1 90.44 72 GLY A O 1
ATOM 525 N N . VAL A 1 73 ? -0.219 19.703 -0.569 1 93.62 73 VAL A N 1
ATOM 526 C CA . VAL A 1 73 ? 0.775 19 -1.363 1 93.62 73 VAL A CA 1
ATOM 527 C C . VAL A 1 73 ? 0.122 18.438 -2.623 1 93.62 73 VAL A C 1
ATOM 529 O O . VAL A 1 73 ? -0.849 17.672 -2.541 1 93.62 73 VAL A O 1
ATOM 532 N N . THR A 1 74 ? 0.708 18.812 -3.771 1 92.75 74 THR A N 1
ATOM 533 C CA . THR A 1 74 ? 0.264 18.312 -5.066 1 92.75 74 THR A CA 1
ATOM 534 C C . THR A 1 74 ? 1.404 17.594 -5.789 1 92.75 74 THR A C 1
ATOM 536 O O . THR A 1 74 ? 2.543 17.594 -5.316 1 92.75 74 THR A O 1
ATOM 539 N N . ALA A 1 75 ? 0.994 17 -6.898 1 89.75 75 ALA A N 1
ATOM 540 C CA . ALA A 1 75 ? 2.031 16.359 -7.707 1 89.75 75 ALA A CA 1
ATOM 541 C C . ALA A 1 75 ? 3.131 17.359 -8.062 1 89.75 75 ALA A C 1
ATOM 543 O O . ALA A 1 75 ? 4.32 17.031 -7.988 1 89.75 75 ALA A O 1
ATOM 544 N N . ASP A 1 76 ? 2.734 18.5 -8.359 1 88.56 76 ASP A N 1
ATOM 545 C CA . ASP A 1 76 ? 3.676 19.531 -8.773 1 88.56 76 ASP A CA 1
ATOM 546 C C . ASP A 1 76 ? 4.574 19.953 -7.609 1 88.56 76 ASP A C 1
ATOM 548 O O . ASP A 1 76 ? 5.797 20.031 -7.758 1 88.56 76 ASP A O 1
ATOM 552 N N . THR A 1 77 ? 4.023 20.156 -6.473 1 83.88 77 THR A N 1
ATOM 553 C CA . THR A 1 77 ? 4.809 20.609 -5.332 1 83.88 77 THR A CA 1
ATOM 554 C C . THR A 1 77 ? 5.73 19.5 -4.836 1 83.88 77 THR A C 1
ATOM 556 O O . THR A 1 77 ? 6.832 19.766 -4.352 1 83.88 77 THR A O 1
ATOM 559 N N . TYR A 1 78 ? 5.195 18.375 -5 1 84.06 78 TYR A N 1
ATOM 560 C CA . TYR A 1 78 ? 6.012 17.234 -4.586 1 84.06 78 TYR A CA 1
ATOM 561 C C . TYR A 1 78 ? 7.215 17.062 -5.504 1 84.06 78 TYR A C 1
ATOM 563 O O . TYR A 1 78 ? 8.336 16.844 -5.039 1 84.06 78 TYR A O 1
ATOM 571 N N . ARG A 1 79 ? 7.004 17.078 -6.789 1 83.38 79 ARG A N 1
ATOM 572 C CA . ARG A 1 79 ? 8.094 16.953 -7.754 1 83.38 79 ARG A CA 1
ATOM 573 C C . ARG A 1 79 ? 9.133 18.047 -7.555 1 83.38 79 ARG A C 1
ATOM 575 O O . ARG A 1 79 ? 10.336 17.797 -7.676 1 83.38 79 ARG A O 1
ATOM 582 N N . GLN A 1 80 ? 8.695 19.141 -7.223 1 78.31 80 GLN A N 1
ATOM 583 C CA . GLN A 1 80 ? 9.594 20.25 -6.977 1 78.31 80 GLN A CA 1
ATOM 584 C C . GLN A 1 80 ? 10.477 19.984 -5.758 1 78.31 80 GLN A C 1
ATOM 586 O O . GLN A 1 80 ? 11.68 20.266 -5.789 1 78.31 80 GLN A O 1
ATOM 591 N N . ARG A 1 81 ? 9.867 19.406 -4.871 1 74.56 81 ARG A N 1
ATOM 592 C CA . ARG A 1 81 ? 10.617 19.109 -3.658 1 74.56 81 ARG A CA 1
ATOM 593 C C . ARG A 1 81 ? 11.602 17.953 -3.895 1 74.56 81 ARG A C 1
ATOM 595 O O . ARG A 1 81 ? 12.734 18 -3.41 1 74.56 81 ARG A O 1
ATOM 602 N N . ASP A 1 82 ? 11.07 17 -4.605 1 72.12 82 ASP A N 1
ATOM 603 C CA . ASP A 1 82 ? 11.93 15.852 -4.914 1 72.12 82 ASP A CA 1
ATOM 604 C C . ASP A 1 82 ? 13.133 16.281 -5.746 1 72.12 82 ASP A C 1
ATOM 606 O O . ASP A 1 82 ? 14.258 15.828 -5.508 1 72.12 82 ASP A O 1
ATOM 610 N N . ASP A 1 83 ? 12.867 17.141 -6.582 1 69.94 83 ASP A N 1
ATOM 611 C CA . ASP A 1 83 ? 13.945 17.688 -7.406 1 69.94 83 ASP A CA 1
ATOM 612 C C . ASP A 1 83 ? 14.93 18.5 -6.562 1 69.94 83 ASP A C 1
ATOM 614 O O . ASP A 1 83 ? 16.141 18.422 -6.773 1 69.94 83 ASP A O 1
ATOM 618 N N . SER A 1 84 ? 14.336 19.156 -5.66 1 68.94 84 SER A N 1
ATOM 619 C CA . SER A 1 84 ? 15.164 19.969 -4.777 1 68.94 84 SER A CA 1
ATOM 620 C C . SER A 1 84 ? 16.031 19.094 -3.871 1 68.94 84 SER A C 1
ATOM 622 O O . SER A 1 84 ? 17.203 19.391 -3.65 1 68.94 84 SER A O 1
ATOM 624 N N . ASN A 1 85 ? 15.445 18.094 -3.445 1 67.25 85 ASN A N 1
ATOM 625 C CA . ASN A 1 85 ? 16.188 17.172 -2.596 1 67.25 85 ASN A CA 1
ATOM 626 C C . ASN A 1 85 ? 17.281 16.438 -3.381 1 67.25 85 ASN A C 1
ATOM 628 O O . ASN A 1 85 ? 18.391 16.234 -2.883 1 67.25 85 ASN A O 1
ATOM 632 N N . ALA A 1 86 ? 16.875 16.031 -4.527 1 67.38 86 ALA A N 1
ATOM 633 C CA . ALA A 1 86 ? 17.859 15.383 -5.398 1 67.38 86 ALA A CA 1
ATOM 634 C C . ALA A 1 86 ? 19 16.344 -5.742 1 67.38 86 ALA A C 1
ATOM 636 O O . ALA A 1 86 ? 20.172 15.945 -5.75 1 67.38 86 ALA A O 1
ATOM 637 N N . ALA A 1 87 ? 18.688 17.516 -6.051 1 65.38 87 ALA A N 1
ATOM 638 C CA . ALA A 1 87 ? 19.688 18.531 -6.359 1 65.38 87 ALA A CA 1
ATOM 639 C C . ALA A 1 87 ? 20.578 18.812 -5.152 1 65.38 87 ALA A C 1
ATOM 641 O O . ALA A 1 87 ? 21.797 18.984 -5.293 1 65.38 87 ALA A O 1
ATOM 642 N N . ALA A 1 88 ? 19.922 18.75 -4.035 1 63.81 88 ALA A N 1
ATOM 643 C CA . ALA A 1 88 ? 20.688 18.984 -2.812 1 63.81 88 ALA A CA 1
ATOM 644 C C . ALA A 1 88 ? 21.641 17.828 -2.529 1 63.81 88 ALA A C 1
ATOM 646 O O . ALA A 1 88 ? 22.781 18.062 -2.09 1 63.81 88 ALA A O 1
ATOM 647 N N . LEU A 1 89 ? 21.234 16.656 -2.844 1 65.31 89 LEU A N 1
ATOM 648 C CA . LEU A 1 89 ? 22.078 15.484 -2.646 1 65.31 89 LEU A CA 1
ATOM 649 C C . LEU A 1 89 ? 23.188 15.43 -3.684 1 65.31 89 LEU A C 1
ATOM 651 O O . LEU A 1 89 ? 24.312 15.039 -3.369 1 65.31 89 LEU A O 1
ATOM 655 N N . HIS A 1 90 ? 22.828 15.734 -4.848 1 65.44 90 HIS A N 1
ATOM 656 C CA . HIS A 1 90 ? 23.859 15.773 -5.883 1 65.44 90 HIS A CA 1
ATOM 657 C C . HIS A 1 90 ? 24.891 16.859 -5.59 1 65.44 90 HIS A C 1
ATOM 659 O O . HIS A 1 90 ? 26.094 16.641 -5.793 1 65.44 90 HIS A O 1
ATOM 665 N N . THR A 1 91 ? 24.438 17.922 -5.199 1 60.25 91 THR A N 1
ATOM 666 C CA . THR A 1 91 ? 25.391 18.984 -4.859 1 60.25 91 THR A CA 1
ATOM 667 C C . THR A 1 91 ? 26.234 18.578 -3.652 1 60.25 91 THR A C 1
ATOM 669 O O . THR A 1 91 ? 27.438 18.859 -3.611 1 60.25 91 THR A O 1
ATOM 672 N N . SER A 1 92 ? 25.562 17.938 -2.74 1 61.31 92 SER A N 1
ATOM 673 C CA . SER A 1 92 ? 26.312 17.516 -1.556 1 61.31 92 SER A CA 1
ATOM 674 C C . SER A 1 92 ? 27.312 16.422 -1.894 1 61.31 92 SER A C 1
ATOM 676 O O . SER A 1 92 ? 28.375 16.344 -1.28 1 61.31 92 SER A O 1
ATOM 678 N N . SER A 1 93 ? 26.844 15.5 -2.713 1 61.44 93 SER A N 1
ATOM 679 C CA . SER A 1 93 ? 27.75 14.414 -3.078 1 61.44 93 SER A CA 1
ATOM 680 C C . SER A 1 93 ? 28.938 14.945 -3.865 1 61.44 93 SER A C 1
ATOM 682 O O . SER A 1 93 ? 30.047 14.398 -3.771 1 61.44 93 SER A O 1
ATOM 684 N N . LEU A 1 94 ? 28.734 15.93 -4.562 1 59.75 94 LEU A N 1
ATOM 685 C CA . LEU A 1 94 ? 29.875 16.438 -5.316 1 59.75 94 LEU A CA 1
ATOM 686 C C . LEU A 1 94 ? 30.75 17.328 -4.445 1 59.75 94 LEU A C 1
ATOM 688 O O . LEU A 1 94 ? 31.953 17.422 -4.668 1 59.75 94 LEU A O 1
ATOM 692 N N . ASP A 1 95 ? 30.062 18 -3.57 1 47.62 95 ASP A N 1
ATOM 693 C CA . ASP A 1 95 ? 30.906 18.906 -2.789 1 47.62 95 ASP A CA 1
ATOM 694 C C . ASP A 1 95 ? 31.391 18.234 -1.502 1 47.62 95 ASP A C 1
ATOM 696 O O . ASP A 1 95 ? 30.891 18.547 -0.416 1 47.62 95 ASP A O 1
ATOM 700 N N . LEU A 1 96 ? 31.5 16.891 -1.562 1 48.44 96 LEU A N 1
ATOM 701 C CA . LEU A 1 96 ? 32.219 16.328 -0.425 1 48.44 96 LEU A CA 1
ATOM 702 C C . LEU A 1 96 ? 33.594 16.984 -0.266 1 48.44 96 LEU A C 1
ATOM 704 O O . LEU A 1 96 ? 34.344 17.078 -1.229 1 48.44 96 LEU A O 1
ATOM 708 N N . PRO A 1 97 ? 33.688 17.766 0.917 1 39.88 97 PRO A N 1
ATOM 709 C CA . PRO A 1 97 ? 35.062 18.297 1.11 1 39.88 97 PRO A CA 1
ATOM 710 C C . PRO A 1 97 ? 36.094 17.188 1.249 1 39.88 97 PRO A C 1
ATOM 712 O O . PRO A 1 97 ? 35.75 16.062 1.637 1 39.88 97 PRO A O 1
ATOM 715 N N . MET B 1 1 ? 5.75 -26.125 -12.867 1 48.66 1 MET B N 1
ATOM 716 C CA . MET B 1 1 ? 4.559 -25.281 -12.906 1 48.66 1 MET B CA 1
ATOM 717 C C . MET B 1 1 ? 4.23 -24.75 -11.516 1 48.66 1 MET B C 1
ATOM 719 O O . MET B 1 1 ? 3.914 -23.578 -11.359 1 48.66 1 MET B O 1
ATOM 723 N N . PRO B 1 2 ? 4.094 -25.656 -10.359 1 62.38 2 PRO B N 1
ATOM 724 C CA . PRO B 1 2 ? 3.879 -25.344 -8.945 1 62.38 2 PRO B CA 1
ATOM 725 C C . PRO B 1 2 ? 4.852 -24.297 -8.422 1 62.38 2 PRO B C 1
ATOM 727 O O . PRO B 1 2 ? 4.473 -23.438 -7.609 1 62.38 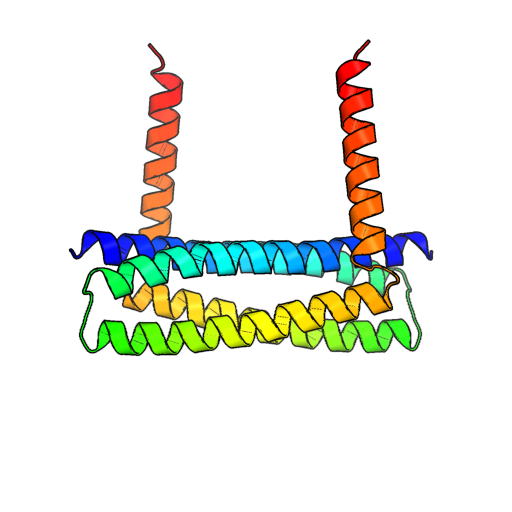2 PRO B O 1
ATOM 730 N N . ASP B 1 3 ? 5.941 -24.156 -9.156 1 82.94 3 ASP B N 1
ATOM 731 C CA . ASP B 1 3 ? 6.984 -23.281 -8.617 1 82.94 3 ASP B CA 1
ATOM 732 C C . ASP B 1 3 ? 6.664 -21.812 -8.875 1 82.94 3 ASP B C 1
ATOM 734 O O . ASP B 1 3 ? 6.84 -20.969 -7.988 1 82.94 3 ASP B O 1
ATOM 738 N N . ARG B 1 4 ? 5.98 -21.609 -10.016 1 86.06 4 ARG B N 1
ATOM 739 C CA . ARG B 1 4 ? 5.672 -20.219 -10.352 1 86.06 4 ARG B CA 1
ATOM 740 C C . ARG B 1 4 ? 4.535 -19.688 -9.484 1 86.06 4 ARG B C 1
ATOM 742 O O . ARG B 1 4 ? 4.543 -18.516 -9.094 1 86.06 4 ARG B O 1
ATOM 749 N N . VAL B 1 5 ? 3.65 -20.609 -9.164 1 89.25 5 VAL B N 1
ATOM 750 C CA . VAL B 1 5 ? 2.514 -20.25 -8.32 1 89.25 5 VAL B CA 1
ATOM 751 C C . VAL B 1 5 ? 3.002 -19.891 -6.922 1 89.25 5 VAL B C 1
ATOM 753 O O . VAL B 1 5 ? 2.561 -18.891 -6.34 1 89.25 5 VAL B O 1
ATOM 756 N N . HIS B 1 6 ? 3.885 -20.625 -6.523 1 89.94 6 HIS B N 1
ATOM 757 C CA . HIS B 1 6 ? 4.441 -20.359 -5.199 1 89.94 6 HIS B CA 1
ATOM 758 C C . HIS B 1 6 ? 5.246 -19.078 -5.18 1 89.94 6 HIS B C 1
ATOM 760 O O . HIS B 1 6 ? 5.215 -18.328 -4.195 1 89.94 6 HIS B O 1
ATOM 766 N N . GLU B 1 7 ? 5.914 -18.812 -6.211 1 90 7 GLU B N 1
ATOM 767 C CA . GLU B 1 7 ? 6.691 -17.578 -6.309 1 90 7 GLU B CA 1
ATOM 768 C C . GLU B 1 7 ? 5.789 -16.344 -6.293 1 90 7 GLU B C 1
ATOM 770 O O . GLU B 1 7 ? 6.09 -15.359 -5.617 1 90 7 GLU B O 1
ATOM 775 N N . VAL B 1 8 ? 4.703 -16.453 -6.977 1 92.19 8 VAL B N 1
ATOM 776 C CA . VAL B 1 8 ? 3.748 -15.352 -6.984 1 92.19 8 VAL B CA 1
ATOM 777 C C . VAL B 1 8 ? 3.127 -15.195 -5.598 1 92.19 8 VAL B C 1
ATOM 779 O O . VAL B 1 8 ? 2.938 -14.078 -5.117 1 92.19 8 VAL B O 1
ATOM 782 N N . GLY B 1 9 ? 2.83 -16.297 -4.992 1 94 9 GLY B N 1
ATOM 783 C CA . GLY B 1 9 ? 2.338 -16.25 -3.623 1 94 9 GLY B CA 1
ATOM 784 C C . GLY B 1 9 ? 3.279 -15.539 -2.67 1 94 9 GLY B C 1
ATOM 785 O O . GLY B 1 9 ? 2.838 -14.773 -1.812 1 94 9 GLY B O 1
ATOM 786 N N . ALA B 1 10 ? 4.512 -15.781 -2.844 1 92.44 10 ALA B N 1
ATOM 787 C CA . ALA B 1 10 ? 5.512 -15.133 -1.997 1 92.44 10 ALA B CA 1
ATOM 788 C C . ALA B 1 10 ? 5.535 -13.625 -2.227 1 92.44 10 ALA B C 1
ATOM 790 O O . ALA B 1 10 ? 5.613 -12.852 -1.272 1 92.44 10 ALA B O 1
ATOM 791 N N . TYR B 1 11 ? 5.48 -13.258 -3.463 1 91.44 11 TYR B N 1
ATOM 792 C CA . TYR B 1 11 ? 5.453 -11.836 -3.785 1 91.44 11 TYR B CA 1
ATOM 793 C C . TYR B 1 11 ? 4.207 -11.172 -3.215 1 91.44 11 TYR B C 1
ATOM 795 O O . TYR B 1 11 ? 4.273 -10.055 -2.699 1 91.44 11 TYR B O 1
ATOM 803 N N . VAL B 1 12 ? 3.129 -11.859 -3.344 1 95.25 12 VAL B N 1
ATOM 804 C CA . VAL B 1 12 ? 1.863 -11.344 -2.832 1 95.25 12 VAL B CA 1
ATOM 805 C C . VAL B 1 12 ? 1.945 -11.18 -1.315 1 95.25 12 VAL B C 1
ATOM 807 O O . VAL B 1 12 ? 1.479 -10.18 -0.765 1 95.25 12 VAL B O 1
ATOM 810 N N . TYR B 1 13 ? 2.5 -12.078 -0.678 1 95.81 13 TYR B N 1
ATOM 811 C CA . TYR B 1 13 ? 2.674 -11.984 0.767 1 95.81 13 TYR B CA 1
ATOM 812 C C . TYR B 1 13 ? 3.578 -10.812 1.132 1 95.81 13 TYR B C 1
ATOM 814 O O . TYR B 1 13 ? 3.291 -10.07 2.072 1 95.81 13 TYR B O 1
ATOM 822 N N . GLU B 1 14 ? 4.625 -10.664 0.407 1 93.75 14 GLU B N 1
ATOM 823 C CA . GLU B 1 14 ? 5.547 -9.555 0.626 1 93.75 14 GLU B CA 1
ATOM 824 C C . GLU B 1 14 ? 4.852 -8.211 0.428 1 93.75 14 GLU B C 1
ATOM 826 O O . GLU B 1 14 ? 5.141 -7.242 1.14 1 93.75 14 GLU B O 1
ATOM 831 N N . LEU B 1 15 ? 4.035 -8.117 -0.557 1 95.06 15 LEU B N 1
ATOM 832 C CA . LEU B 1 15 ? 3.25 -6.91 -0.799 1 95.06 15 LEU B CA 1
ATOM 833 C C . LEU B 1 15 ? 2.402 -6.559 0.419 1 95.06 15 LEU B C 1
ATOM 835 O O . LEU B 1 15 ? 2.346 -5.395 0.827 1 95.06 15 LEU B O 1
ATOM 839 N N . ALA B 1 16 ? 1.752 -7.535 1.013 1 96.94 16 ALA B N 1
ATOM 840 C CA . ALA B 1 16 ? 0.96 -7.309 2.219 1 96.94 16 ALA B CA 1
ATOM 841 C C . ALA B 1 16 ? 1.814 -6.707 3.33 1 96.94 16 ALA B C 1
ATOM 843 O O . ALA B 1 16 ? 1.402 -5.75 3.99 1 96.94 16 ALA B O 1
ATOM 844 N N . GLU B 1 17 ? 2.969 -7.25 3.453 1 95.38 17 GLU B N 1
ATOM 845 C CA . GLU B 1 17 ? 3.857 -6.801 4.52 1 95.38 17 GLU B CA 1
ATOM 846 C C . GLU B 1 17 ? 4.387 -5.395 4.242 1 95.38 17 GLU B C 1
ATOM 848 O O . GLU B 1 17 ? 4.504 -4.578 5.16 1 95.38 17 GLU B O 1
ATOM 853 N N . ALA B 1 18 ? 4.738 -5.172 3.025 1 91.88 18 ALA B N 1
ATOM 854 C CA . ALA B 1 18 ? 5.215 -3.848 2.637 1 91.88 18 ALA B CA 1
ATOM 855 C C . ALA B 1 18 ? 4.141 -2.787 2.869 1 91.88 18 ALA B C 1
ATOM 857 O O . ALA B 1 18 ? 4.43 -1.698 3.367 1 91.88 18 ALA B O 1
ATOM 858 N N . LEU B 1 19 ? 2.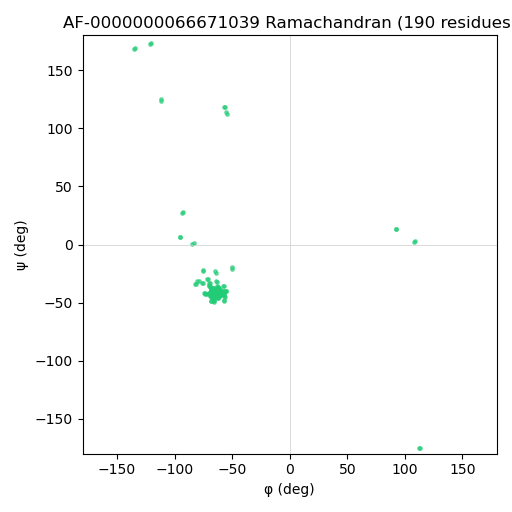945 -3.117 2.502 1 94.88 19 LEU B N 1
ATOM 859 C CA . LEU B 1 19 ? 1.833 -2.199 2.719 1 94.88 19 LEU B CA 1
ATOM 860 C C . LEU B 1 19 ? 1.602 -1.966 4.207 1 94.88 19 LEU B C 1
ATOM 862 O O . LEU B 1 19 ? 1.359 -0.833 4.633 1 94.88 19 LEU B O 1
ATOM 866 N N . ARG B 1 20 ? 1.631 -2.99 4.965 1 96.12 20 ARG B N 1
ATOM 867 C CA . ARG B 1 20 ? 1.467 -2.879 6.41 1 96.12 20 ARG B CA 1
ATOM 868 C C . ARG B 1 20 ? 2.508 -1.938 7.012 1 96.12 20 ARG B C 1
ATOM 870 O O . ARG B 1 20 ? 2.17 -1.04 7.785 1 96.12 20 ARG B O 1
ATOM 877 N N . SER B 1 21 ? 3.723 -2.148 6.629 1 94.88 21 SER B N 1
ATOM 878 C CA . SER B 1 21 ? 4.816 -1.337 7.152 1 94.88 21 SER B CA 1
ATOM 879 C C . SER B 1 21 ? 4.652 0.13 6.766 1 94.88 21 SER B C 1
ATOM 881 O O . SER B 1 21 ? 4.844 1.021 7.598 1 94.88 21 SER B O 1
ATOM 883 N N . ALA B 1 22 ? 4.297 0.371 5.52 1 91.06 22 ALA B N 1
ATOM 884 C CA . ALA B 1 22 ? 4.125 1.736 5.031 1 91.06 22 ALA B CA 1
ATOM 885 C C . ALA B 1 22 ? 2.98 2.439 5.758 1 91.06 22 ALA B C 1
ATOM 887 O O . ALA B 1 22 ? 3.109 3.6 6.156 1 91.06 22 ALA B O 1
ATOM 888 N N . LEU B 1 23 ? 1.872 1.757 5.945 1 95.44 23 LEU B N 1
ATOM 889 C CA . LEU B 1 23 ? 0.722 2.334 6.633 1 95.44 23 LEU B CA 1
ATOM 890 C C . LEU B 1 23 ? 1.046 2.604 8.102 1 95.44 23 LEU B C 1
ATOM 892 O O . LEU B 1 23 ? 0.643 3.633 8.648 1 95.44 23 LEU B O 1
ATOM 896 N N . ASP B 1 24 ? 1.783 1.694 8.719 1 95.31 24 ASP B N 1
ATOM 897 C CA . ASP B 1 24 ? 2.17 1.871 10.117 1 95.31 24 ASP B CA 1
ATOM 898 C C . ASP B 1 24 ? 3.068 3.094 10.289 1 95.31 24 ASP B C 1
ATOM 900 O O . ASP B 1 24 ? 2.902 3.865 11.234 1 95.31 24 ASP B O 1
ATOM 904 N N . ALA B 1 25 ? 3.998 3.246 9.391 1 93 25 ALA B N 1
ATOM 905 C CA . ALA B 1 25 ? 4.898 4.395 9.445 1 93 25 ALA B CA 1
ATOM 906 C C . ALA B 1 25 ? 4.133 5.703 9.25 1 93 25 ALA B C 1
ATOM 908 O O . ALA B 1 25 ? 4.352 6.668 9.984 1 93 25 ALA B O 1
ATOM 909 N N . ALA B 1 26 ? 3.27 5.734 8.359 1 94 26 ALA B N 1
ATOM 910 C CA . ALA B 1 26 ? 2.465 6.926 8.117 1 94 26 ALA B CA 1
ATOM 911 C C . ALA B 1 26 ? 1.561 7.23 9.305 1 94 26 ALA B C 1
ATOM 913 O O . ALA B 1 26 ? 1.336 8.398 9.641 1 94 26 ALA B O 1
ATOM 914 N N . ALA B 1 27 ? 1.036 6.184 9.867 1 94.06 27 ALA B N 1
ATOM 915 C CA . ALA B 1 27 ? 0.164 6.352 11.023 1 94.06 27 ALA B CA 1
ATOM 916 C C . ALA B 1 27 ? 0.891 7.07 12.156 1 94.06 27 ALA B C 1
ATOM 918 O O . ALA B 1 27 ? 0.31 7.922 12.836 1 94.06 27 ALA B O 1
ATOM 919 N N . LYS B 1 28 ? 2.115 6.723 12.328 1 94.12 28 LYS B N 1
ATOM 920 C CA . LYS B 1 28 ? 2.916 7.375 13.359 1 94.12 28 LYS B CA 1
ATOM 921 C C . LYS B 1 28 ? 3.059 8.867 13.086 1 94.12 28 LYS B C 1
ATOM 923 O O . LYS B 1 28 ? 2.916 9.688 13.992 1 94.12 28 LYS B O 1
ATOM 928 N N . ASP B 1 29 ? 3.283 9.188 11.867 1 89.31 29 ASP B N 1
ATOM 929 C CA . ASP B 1 29 ? 3.439 10.586 11.492 1 89.31 29 ASP B CA 1
ATOM 930 C C . ASP B 1 29 ? 2.117 11.344 11.625 1 89.31 29 ASP B C 1
ATOM 932 O O . ASP B 1 29 ? 2.092 12.484 12.102 1 89.31 29 ASP B O 1
ATOM 936 N N . VAL B 1 30 ? 1.076 10.789 11.273 1 90.88 30 VAL B N 1
ATOM 937 C CA . VAL B 1 30 ? -0.246 11.391 11.383 1 90.88 30 VAL B CA 1
ATOM 938 C C . VAL B 1 30 ? -0.602 11.594 12.859 1 90.88 30 VAL B C 1
ATOM 940 O O . VAL B 1 30 ? -1.139 12.633 13.234 1 90.88 30 VAL B O 1
ATOM 943 N N . ASP B 1 31 ? -0.307 10.594 13.641 1 90.94 31 ASP B N 1
ATOM 944 C CA . ASP B 1 31 ? -0.545 10.688 15.078 1 90.94 31 ASP B CA 1
ATOM 945 C C . ASP B 1 31 ? 0.237 11.852 15.688 1 90.94 31 ASP B C 1
ATOM 947 O O . ASP B 1 31 ? -0.287 12.586 16.531 1 90.94 31 ASP B O 1
ATOM 951 N N . ALA B 1 32 ? 1.463 12.008 15.289 1 89.31 32 ALA B N 1
ATOM 952 C CA . ALA B 1 32 ? 2.301 13.102 15.773 1 89.31 32 ALA B CA 1
ATOM 953 C C . ALA B 1 32 ? 1.715 14.453 15.375 1 89.31 32 ALA B C 1
ATOM 955 O O . ALA B 1 32 ? 1.72 15.391 16.172 1 89.31 32 ALA B O 1
ATOM 956 N N . LEU B 1 33 ? 1.207 14.555 14.195 1 88 33 LEU B N 1
ATOM 957 C CA . LEU B 1 33 ? 0.604 15.789 13.711 1 88 33 LEU B CA 1
ATOM 958 C C . LEU B 1 33 ? -0.661 16.125 14.492 1 88 33 LEU B C 1
ATOM 960 O O . LEU B 1 33 ? -0.83 17.266 14.953 1 88 33 LEU B O 1
ATOM 964 N N . THR B 1 34 ? -1.52 15.242 14.664 1 84.56 34 THR B N 1
ATOM 965 C CA . THR B 1 34 ? -2.785 15.469 15.352 1 84.56 34 THR B CA 1
ATOM 966 C C . THR B 1 34 ? -2.559 15.664 16.859 1 84.56 34 THR B C 1
ATOM 968 O O . THR B 1 34 ? -3.318 16.375 17.516 1 84.56 34 THR B O 1
ATOM 971 N N . GLY B 1 35 ? -1.511 15.008 17.312 1 86.12 35 GLY B N 1
ATOM 972 C CA . GLY B 1 35 ? -1.157 15.156 18.719 1 86.12 35 GLY B CA 1
ATOM 973 C C . GLY B 1 35 ? -0.5 16.484 19.031 1 86.12 35 GLY B C 1
ATOM 974 O O . GLY B 1 35 ? -0.453 16.906 20.203 1 86.12 35 GLY B O 1
ATOM 975 N N . SER B 1 36 ? 0.075 17.125 18.062 1 85.69 36 SER B N 1
ATOM 976 C CA . SER B 1 36 ? 0.785 18.391 18.281 1 85.69 36 SER B CA 1
ATOM 977 C C . SER B 1 36 ? -0.176 19.562 18.281 1 85.69 36 SER B C 1
ATOM 979 O O . SER B 1 36 ? 0.251 20.719 18.375 1 85.69 36 SER B O 1
ATOM 981 N N . GLY B 1 37 ? -1.421 19.359 18.125 1 86.75 37 GLY B N 1
ATOM 982 C CA . GLY B 1 37 ? -2.389 20.438 18.312 1 86.75 37 GLY B CA 1
ATOM 983 C C . GLY B 1 37 ? -2.994 20.922 17 1 86.75 37 GLY B C 1
ATOM 984 O O . GLY B 1 37 ? -3.678 21.953 16.984 1 86.75 37 GLY B O 1
ATOM 985 N N . TRP B 1 38 ? -2.658 20.344 15.922 1 88.94 38 TRP B N 1
ATOM 986 C CA . TRP B 1 38 ? -3.355 20.688 14.688 1 88.94 38 TRP B CA 1
ATOM 987 C C . TRP B 1 38 ? -4.859 20.469 14.836 1 88.94 38 TRP B C 1
ATOM 989 O O . TRP B 1 38 ? -5.309 19.375 15.164 1 88.94 38 TRP B O 1
ATOM 999 N N . THR B 1 39 ? -5.59 21.594 14.695 1 88.44 39 THR B N 1
ATOM 1000 C CA . THR B 1 39 ? -7.035 21.531 14.891 1 88.44 39 THR B CA 1
ATOM 1001 C C . THR B 1 39 ? -7.766 22.281 13.781 1 88.44 39 THR B C 1
ATOM 1003 O O . THR B 1 39 ? -7.133 22.906 12.93 1 88.44 39 THR B O 1
ATOM 1006 N N . GLY B 1 40 ? -9.172 22.047 13.766 1 91.69 40 GLY B N 1
ATOM 1007 C CA . GLY B 1 40 ? -9.984 22.75 12.797 1 91.69 40 GLY B CA 1
ATOM 1008 C C . GLY B 1 40 ? -10.586 21.844 11.742 1 91.69 40 GLY B C 1
ATOM 1009 O O . GLY B 1 40 ? -10.445 20.625 11.82 1 91.69 40 GLY B O 1
ATOM 1010 N N . ASP B 1 41 ? -11.242 22.453 10.805 1 91.19 41 ASP B N 1
ATOM 1011 C CA . ASP B 1 41 ? -12 21.703 9.797 1 91.19 41 ASP B CA 1
ATOM 1012 C C . ASP B 1 41 ? -11.078 20.8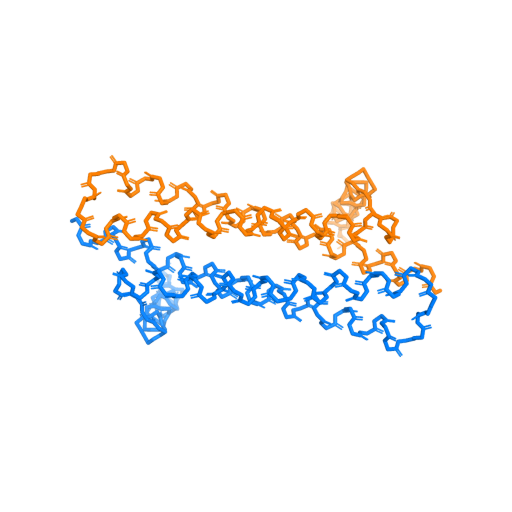28 8.961 1 91.19 41 ASP B C 1
ATOM 1014 O O . ASP B 1 41 ? -11.422 19.688 8.648 1 91.19 41 ASP B O 1
ATOM 1018 N N . ALA B 1 42 ? -9.984 21.375 8.594 1 88.38 42 ALA B N 1
ATOM 1019 C CA . ALA B 1 42 ? -9.039 20.625 7.781 1 88.38 42 ALA B CA 1
ATOM 1020 C C . ALA B 1 42 ? -8.523 19.391 8.531 1 88.38 42 ALA B C 1
ATOM 1022 O O . ALA B 1 42 ? -8.406 18.312 7.957 1 88.38 42 ALA B O 1
ATOM 1023 N N . ALA B 1 43 ? -8.234 19.547 9.766 1 90.88 43 ALA B N 1
ATOM 1024 C CA . ALA B 1 43 ? -7.762 18.453 10.609 1 90.88 43 ALA B CA 1
ATOM 1025 C C . ALA B 1 43 ? -8.812 17.344 10.719 1 90.88 43 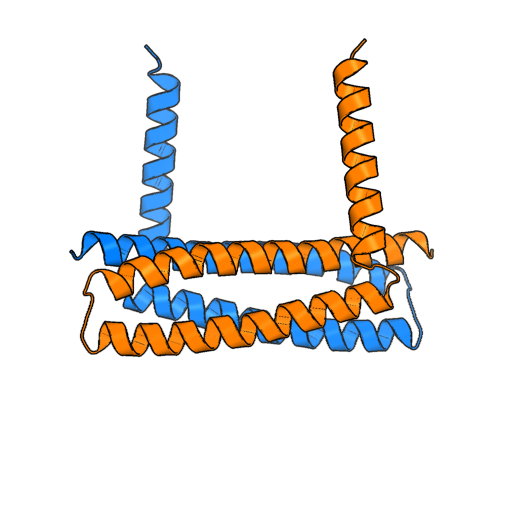ALA B C 1
ATOM 1027 O O . ALA B 1 43 ? -8.484 16.156 10.625 1 90.88 43 ALA B O 1
ATOM 1028 N N . THR B 1 44 ? -10.07 17.75 10.914 1 92.69 44 THR B N 1
ATOM 1029 C CA . THR B 1 44 ? -11.164 16.797 11.047 1 92.69 44 THR B CA 1
ATOM 1030 C C . THR B 1 44 ? -11.359 16 9.758 1 92.69 44 THR B C 1
ATOM 1032 O O . THR B 1 44 ? -11.508 14.781 9.789 1 92.69 44 THR B O 1
ATOM 1035 N N . GLU B 1 45 ? -11.328 16.734 8.68 1 92.25 45 GLU B N 1
ATOM 1036 C CA . GLU B 1 45 ? -11.492 16.062 7.387 1 92.25 45 GLU B CA 1
ATOM 1037 C C . GLU B 1 45 ? -10.344 15.109 7.109 1 92.25 45 GLU B C 1
ATOM 1039 O O . GLU B 1 45 ? -10.555 14.008 6.594 1 92.25 45 GLU B O 1
ATOM 1044 N N . PHE B 1 46 ? -9.219 15.617 7.48 1 94.06 46 PHE B N 1
ATOM 1045 C CA . PHE B 1 46 ? -8.047 14.766 7.312 1 94.06 46 PHE B CA 1
ATOM 1046 C C . PHE B 1 46 ? -8.164 13.5 8.156 1 94.06 46 PHE B C 1
ATOM 1048 O O . PHE B 1 46 ? -7.926 12.398 7.668 1 94.06 46 PHE B O 1
ATOM 1055 N N . ALA B 1 47 ? -8.531 13.602 9.336 1 92.5 47 ALA B N 1
ATOM 1056 C CA . ALA B 1 47 ? -8.633 12.469 10.25 1 92.5 47 ALA B CA 1
ATOM 1057 C C . ALA B 1 47 ? -9.641 11.445 9.742 1 92.5 47 ALA B C 1
ATOM 1059 O O . ALA B 1 47 ? -9.406 10.234 9.836 1 92.5 47 ALA B O 1
ATOM 1060 N N . THR B 1 48 ? -10.719 11.93 9.211 1 94.31 48 THR B N 1
ATOM 1061 C CA . THR B 1 48 ? -11.734 11.039 8.648 1 94.31 48 THR B CA 1
ATOM 1062 C C . THR B 1 48 ? -11.188 10.281 7.449 1 94.31 48 THR B C 1
ATOM 1064 O O . THR B 1 48 ? -11.367 9.062 7.344 1 94.31 48 THR B O 1
ATOM 1067 N N . GLY B 1 49 ? -10.492 11.031 6.574 1 95.5 49 GLY B N 1
ATOM 1068 C CA . GLY B 1 49 ? -9.867 10.391 5.434 1 95.5 49 GLY B CA 1
ATOM 1069 C C . GLY B 1 49 ? -8.82 9.367 5.824 1 95.5 49 GLY B C 1
ATOM 1070 O O . GLY B 1 49 ? -8.742 8.289 5.23 1 95.5 49 GLY B O 1
ATOM 1071 N N . TRP B 1 50 ? -8.133 9.727 6.855 1 96.62 50 TRP B N 1
ATOM 1072 C CA . TRP B 1 50 ? -7.09 8.828 7.332 1 96.62 50 TRP B CA 1
ATOM 1073 C C . TRP B 1 50 ? -7.691 7.555 7.918 1 96.62 50 TRP B C 1
ATOM 1075 O O . TRP B 1 50 ? -7.184 6.453 7.688 1 96.62 50 TRP B O 1
ATOM 1085 N N . THR B 1 51 ? -8.766 7.676 8.609 1 96.25 51 THR B N 1
ATOM 1086 C CA . THR B 1 51 ? -9.453 6.512 9.164 1 96.25 51 THR B CA 1
ATOM 1087 C C . THR B 1 51 ? -9.938 5.594 8.047 1 96.25 51 THR B C 1
ATOM 1089 O O . THR B 1 51 ? -9.781 4.371 8.133 1 96.25 51 THR B O 1
ATOM 1092 N N . ASP B 1 52 ? -10.43 6.133 6.984 1 96.62 52 ASP B N 1
ATOM 1093 C CA . ASP B 1 52 ? -10.891 5.355 5.836 1 96.62 52 ASP B CA 1
ATOM 1094 C C . ASP B 1 52 ? -9.734 4.625 5.168 1 96.62 52 ASP B C 1
ATOM 1096 O O . ASP B 1 52 ? -9.859 3.455 4.797 1 96.62 52 ASP B O 1
ATOM 1100 N N . VAL B 1 53 ? -8.672 5.309 5.062 1 97.56 53 VAL B N 1
ATOM 1101 C CA . VAL B 1 53 ? -7.48 4.727 4.453 1 97.56 53 VAL B CA 1
ATOM 1102 C C . VAL B 1 53 ? -6.984 3.557 5.301 1 97.56 53 VAL B C 1
ATOM 1104 O O . VAL B 1 53 ? -6.66 2.492 4.77 1 97.56 53 VAL B O 1
ATOM 1107 N N . ARG B 1 54 ? -6.934 3.699 6.555 1 97.12 54 ARG B N 1
ATOM 1108 C CA . ARG B 1 54 ? -6.453 2.643 7.441 1 97.12 54 ARG B CA 1
ATOM 1109 C C . ARG B 1 54 ? -7.375 1.429 7.391 1 97.12 54 ARG B C 1
ATOM 1111 O O . ARG B 1 54 ? -6.91 0.292 7.293 1 97.12 54 ARG B O 1
ATOM 1118 N N . ASP B 1 55 ? -8.648 1.639 7.387 1 96.88 55 ASP B N 1
ATOM 1119 C CA . ASP B 1 55 ? -9.617 0.547 7.32 1 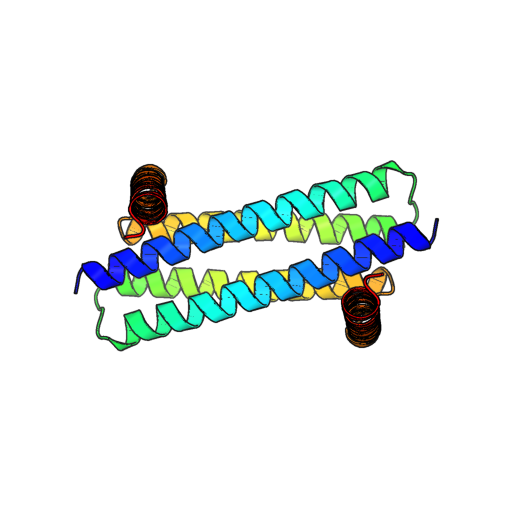96.88 55 ASP B CA 1
ATOM 1120 C C . ASP B 1 55 ? -9.531 -0.19 5.988 1 96.88 55 ASP B C 1
ATOM 1122 O O . ASP B 1 55 ? -9.523 -1.423 5.953 1 96.88 55 ASP B O 1
ATOM 1126 N N . GLY B 1 56 ? -9.516 0.596 4.906 1 96.5 56 GLY B N 1
ATOM 1127 C CA . GLY B 1 56 ? -9.336 -0.009 3.596 1 96.5 56 GLY B CA 1
ATOM 1128 C C . GLY B 1 56 ? -8.023 -0.756 3.457 1 96.5 56 GLY B C 1
ATOM 1129 O O . GLY B 1 56 ? -7.973 -1.825 2.846 1 96.5 56 GLY B O 1
ATOM 1130 N N . GLY B 1 57 ? -6.973 -0.194 4.031 1 97.5 57 GLY B N 1
ATOM 1131 C CA . GLY B 1 57 ? -5.68 -0.861 4.023 1 97.5 57 GLY B CA 1
ATOM 1132 C C . GLY B 1 57 ? -5.699 -2.209 4.723 1 97.5 57 GLY B C 1
ATOM 1133 O O . GLY B 1 57 ? -5.129 -3.18 4.223 1 97.5 57 GLY B O 1
ATOM 1134 N N . VAL B 1 58 ? -6.332 -2.277 5.852 1 96.94 58 VAL B N 1
ATOM 1135 C CA . VAL B 1 58 ? -6.434 -3.521 6.609 1 96.94 58 VAL B CA 1
ATOM 1136 C C . VAL B 1 58 ? -7.145 -4.582 5.77 1 96.94 58 VAL B C 1
ATOM 1138 O O . VAL B 1 58 ? -6.719 -5.738 5.73 1 96.94 58 VAL B O 1
ATOM 1141 N N . GLN B 1 59 ? -8.195 -4.18 5.094 1 97.31 59 GLN B N 1
ATOM 1142 C CA . GLN B 1 59 ? -8.93 -5.113 4.246 1 97.31 59 GLN B CA 1
ATOM 1143 C C . GLN B 1 59 ? -8.062 -5.609 3.094 1 97.31 59 GLN B C 1
ATOM 1145 O O . GLN B 1 59 ? -8.078 -6.801 2.771 1 97.31 59 GLN B O 1
ATOM 1150 N N . ILE B 1 60 ? -7.309 -4.727 2.525 1 97.62 60 ILE B N 1
ATOM 1151 C CA . ILE B 1 60 ? -6.438 -5.082 1.411 1 97.62 60 ILE B CA 1
ATOM 1152 C C . ILE B 1 60 ? -5.352 -6.043 1.891 1 97.62 60 ILE B C 1
ATOM 1154 O O . ILE B 1 60 ? -5.09 -7.062 1.248 1 97.62 60 ILE B O 1
ATOM 1158 N N . MET B 1 61 ? -4.738 -5.75 2.984 1 97.56 61 MET B N 1
ATOM 1159 C CA . MET B 1 61 ? -3.68 -6.594 3.527 1 97.56 61 MET B CA 1
ATOM 1160 C C . MET B 1 61 ? -4.207 -7.984 3.855 1 97.56 61 MET B C 1
ATOM 1162 O O . MET B 1 61 ? -3.533 -8.984 3.607 1 97.56 61 MET B O 1
ATOM 1166 N N . SER B 1 62 ? -5.398 -8.039 4.406 1 97.75 62 SER B N 1
ATOM 1167 C CA . SER B 1 62 ? -6.023 -9.32 4.707 1 97.75 62 SER B CA 1
ATOM 1168 C C . SER B 1 62 ? -6.293 -10.117 3.432 1 97.75 62 SER B C 1
ATOM 1170 O O . SER B 1 62 ? -6.055 -11.328 3.385 1 97.75 62 SER B O 1
ATOM 1172 N N . ALA B 1 63 ? -6.812 -9.484 2.441 1 97.38 63 ALA B N 1
ATOM 1173 C CA . ALA B 1 63 ? -7.07 -10.133 1.159 1 97.38 63 ALA B CA 1
ATOM 1174 C C . ALA B 1 63 ? -5.781 -10.664 0.544 1 97.38 63 ALA B C 1
ATOM 1176 O O . ALA B 1 63 ? -5.734 -11.797 0.056 1 97.38 63 ALA B O 1
ATOM 1177 N N . LEU B 1 64 ? -4.707 -9.883 0.603 1 97.81 64 LEU B N 1
ATOM 1178 C CA . LEU B 1 64 ? -3.41 -10.281 0.064 1 97.81 64 LEU B CA 1
ATOM 1179 C C . LEU B 1 64 ? -2.871 -11.508 0.797 1 97.81 64 LEU B C 1
ATOM 1181 O O . LEU B 1 64 ? -2.41 -12.461 0.166 1 97.81 64 LEU B O 1
ATOM 1185 N N . THR B 1 65 ? -2.973 -11.461 2.1 1 97.12 65 THR B N 1
ATOM 1186 C CA . THR B 1 65 ? -2.506 -12.586 2.904 1 97.12 65 THR B CA 1
ATOM 1187 C C . THR B 1 65 ? -3.316 -13.844 2.596 1 97.12 65 THR B C 1
ATOM 1189 O O . THR B 1 65 ? -2.752 -14.93 2.439 1 97.12 65 THR B O 1
ATOM 1192 N N . GLY B 1 66 ? -4.605 -13.727 2.467 1 96 66 GLY B N 1
ATOM 1193 C CA . GLY B 1 66 ? -5.453 -14.844 2.094 1 96 66 GLY B CA 1
ATOM 1194 C C . GLY B 1 66 ? -5.141 -15.398 0.717 1 96 66 GLY B C 1
ATOM 1195 O O . GLY B 1 66 ? -5.168 -16.609 0.509 1 96 66 GLY B O 1
ATOM 1196 N N . MET B 1 67 ? -4.832 -14.578 -0.188 1 95.5 67 MET B N 1
ATOM 1197 C CA . MET B 1 67 ? -4.449 -15 -1.533 1 95.5 67 MET B CA 1
ATOM 1198 C C . MET B 1 67 ? -3.133 -15.766 -1.51 1 95.5 67 MET B C 1
ATOM 1200 O O . MET B 1 67 ? -2.998 -16.797 -2.176 1 95.5 67 MET B O 1
ATOM 1204 N N . ALA B 1 68 ? -2.182 -15.188 -0.783 1 95.5 68 ALA B N 1
ATOM 1205 C CA . ALA B 1 68 ? -0.901 -15.875 -0.661 1 95.5 68 ALA B CA 1
ATOM 1206 C C . ALA B 1 68 ? -1.086 -17.281 -0.09 1 95.5 68 ALA B C 1
ATOM 1208 O O . ALA B 1 68 ? -0.487 -18.234 -0.58 1 95.5 68 ALA B O 1
ATOM 1209 N N . GLU B 1 69 ? -1.956 -17.469 0.921 1 94.56 69 GLU B N 1
ATOM 1210 C CA . GLU B 1 69 ? -2.217 -18.75 1.55 1 94.56 69 GLU B CA 1
ATOM 1211 C C . GLU B 1 69 ? -2.83 -19.734 0.556 1 94.56 69 GLU B C 1
ATOM 1213 O O . GLU B 1 69 ? -2.498 -20.922 0.563 1 94.56 69 GLU B O 1
ATOM 1218 N N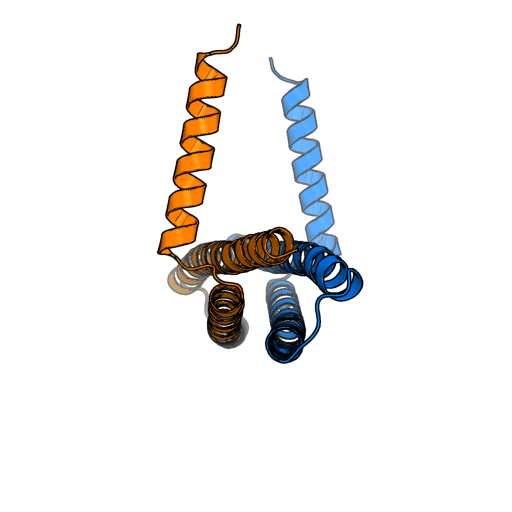 . LYS B 1 70 ? -3.686 -19.234 -0.266 1 90.56 70 LYS B N 1
ATOM 1219 C CA . LYS B 1 70 ? -4.293 -20.062 -1.299 1 90.56 70 LYS B CA 1
ATOM 1220 C C . LYS B 1 70 ? -3.244 -20.562 -2.293 1 90.56 70 LYS B C 1
ATOM 1222 O O . LYS B 1 70 ? -3.428 -21.594 -2.932 1 90.56 70 LYS B O 1
ATOM 1227 N N . LEU B 1 71 ? -2.135 -19.812 -2.385 1 91.19 71 LEU B N 1
ATOM 1228 C CA . LEU B 1 71 ? -1.05 -20.188 -3.289 1 91.19 71 LEU B CA 1
ATOM 1229 C C . LEU B 1 71 ? 0.023 -20.984 -2.555 1 91.19 71 LEU B C 1
ATOM 1231 O O . LEU B 1 71 ? 1.083 -21.266 -3.117 1 91.19 71 LEU B O 1
ATOM 1235 N N . GLY B 1 72 ? -0.227 -21.328 -1.3 1 90.5 72 GLY B N 1
ATOM 1236 C CA . GLY B 1 72 ? 0.645 -22.188 -0.529 1 90.5 72 GLY B CA 1
ATOM 1237 C C . GLY B 1 72 ? 1.68 -21.438 0.283 1 90.5 72 GLY B C 1
ATOM 1238 O O . GLY B 1 72 ? 2.654 -22.031 0.758 1 90.5 72 GLY B O 1
ATOM 1239 N N . VAL B 1 73 ? 1.499 -20.156 0.418 1 93.62 73 VAL B N 1
ATOM 1240 C CA . VAL B 1 73 ? 2.467 -19.344 1.152 1 93.62 73 VAL B CA 1
ATOM 1241 C C . VAL B 1 73 ? 1.837 -18.828 2.445 1 93.62 73 VAL B C 1
ATOM 1243 O O . VAL B 1 73 ? 0.807 -18.156 2.416 1 93.62 73 VAL B O 1
ATOM 1246 N N . THR B 1 74 ? 2.518 -19.156 3.564 1 92.88 74 THR B N 1
ATOM 1247 C CA . THR B 1 74 ? 2.102 -18.688 4.883 1 92.88 74 THR B CA 1
ATOM 1248 C C . THR B 1 74 ? 3.209 -17.875 5.543 1 92.88 74 THR B C 1
ATOM 1250 O O . THR B 1 74 ? 4.312 -17.766 5.004 1 92.88 74 THR B O 1
ATOM 1253 N N . ALA B 1 75 ? 2.803 -17.328 6.668 1 89.75 75 ALA B N 1
ATOM 1254 C CA . ALA B 1 75 ? 3.818 -16.594 7.422 1 89.75 75 ALA B CA 1
ATOM 1255 C C . ALA B 1 75 ? 5.023 -17.484 7.719 1 89.75 75 ALA B C 1
ATOM 1257 O O . ALA B 1 75 ? 6.172 -17.047 7.578 1 89.75 75 ALA B O 1
ATOM 1258 N N . ASP B 1 76 ? 4.754 -18.641 8.031 1 88.69 76 ASP B N 1
ATOM 1259 C CA . ASP B 1 76 ? 5.805 -19.578 8.391 1 88.69 76 ASP B CA 1
ATOM 1260 C C . ASP B 1 76 ? 6.676 -19.922 7.184 1 88.69 76 ASP B C 1
ATOM 1262 O O . ASP B 1 76 ? 7.906 -19.891 7.27 1 88.69 76 ASP B O 1
ATOM 1266 N N . THR B 1 77 ? 6.09 -20.188 6.094 1 84 77 THR B N 1
ATOM 1267 C CA . THR B 1 77 ? 6.855 -20.562 4.91 1 84 77 THR B CA 1
ATOM 1268 C C . THR B 1 77 ? 7.645 -19.375 4.371 1 84 77 THR B C 1
ATOM 1270 O O . THR B 1 77 ? 8.734 -19.547 3.83 1 84 77 THR B O 1
ATOM 1273 N N . TYR B 1 78 ? 7.012 -18.297 4.566 1 83.94 78 TYR B N 1
ATOM 1274 C CA . TYR B 1 78 ? 7.699 -17.094 4.113 1 83.94 78 TYR B CA 1
ATOM 1275 C C . TYR B 1 78 ? 8.93 -16.812 4.973 1 83.94 78 TYR B C 1
ATOM 1277 O O . TYR B 1 78 ? 10 -16.5 4.449 1 83.94 78 TYR B O 1
ATOM 1285 N N . ARG B 1 79 ? 8.773 -16.844 6.254 1 83.19 79 ARG B N 1
ATOM 1286 C CA . ARG B 1 79 ? 9.891 -16.625 7.16 1 83.19 79 ARG B CA 1
ATOM 1287 C C . ARG B 1 79 ? 11.016 -17.625 6.906 1 83.19 79 ARG B C 1
ATOM 1289 O O . ARG B 1 79 ? 12.195 -17.266 6.969 1 83.19 79 ARG B O 1
ATOM 1296 N N . GLN B 1 80 ? 10.672 -18.734 6.598 1 78.44 80 GLN B N 1
ATOM 1297 C CA . GLN B 1 80 ? 11.664 -19.766 6.297 1 78.44 80 GLN B CA 1
ATOM 1298 C C . GLN B 1 80 ? 12.453 -19.422 5.035 1 78.44 80 GLN B C 1
ATOM 1300 O O . GLN B 1 80 ? 13.672 -19.594 4.996 1 78.44 80 GLN B O 1
ATOM 1305 N N . ARG B 1 81 ? 11.734 -18.906 4.188 1 74.56 81 ARG B N 1
ATOM 1306 C CA . ARG B 1 81 ? 12.398 -18.531 2.939 1 74.56 81 ARG B CA 1
ATOM 1307 C C . ARG B 1 81 ? 13.281 -17.312 3.137 1 74.56 81 ARG B C 1
ATOM 1309 O O . ARG B 1 81 ? 14.391 -17.25 2.598 1 74.56 81 ARG B O 1
ATOM 1316 N N . ASP B 1 82 ? 12.711 -16.391 3.873 1 72.25 82 ASP B N 1
ATOM 1317 C CA . ASP B 1 82 ? 13.484 -15.18 4.148 1 72.25 82 ASP B CA 1
ATOM 1318 C C . ASP B 1 82 ? 14.766 -15.508 4.91 1 72.25 82 ASP B C 1
ATOM 1320 O O . ASP B 1 82 ? 15.828 -14.961 4.617 1 72.25 82 ASP B O 1
ATOM 1324 N N . ASP B 1 83 ? 14.625 -16.391 5.762 1 69.94 83 ASP B N 1
ATOM 1325 C CA . ASP B 1 83 ? 15.789 -16.844 6.523 1 69.94 83 ASP B CA 1
ATOM 1326 C C . ASP B 1 83 ? 16.797 -17.562 5.617 1 69.94 83 ASP B C 1
ATOM 1328 O O . ASP B 1 83 ? 18 -17.391 5.77 1 69.94 83 ASP B O 1
ATOM 1332 N N . SER B 1 84 ? 16.203 -18.266 4.734 1 68.88 84 SER B N 1
ATOM 1333 C CA . SER B 1 84 ? 17.062 -19 3.803 1 68.88 84 SER B CA 1
ATOM 1334 C C . SER B 1 84 ? 17.797 -18.047 2.861 1 68.88 84 SER B C 1
ATOM 1336 O O . SER B 1 84 ? 18.969 -18.234 2.574 1 68.88 84 SER B O 1
ATOM 1338 N N . ASN B 1 85 ? 17.094 -17.094 2.475 1 67.31 85 ASN B N 1
ATOM 1339 C CA . ASN B 1 85 ? 17.719 -16.109 1.596 1 67.31 85 ASN B CA 1
ATOM 1340 C C . ASN B 1 85 ? 18.766 -15.289 2.33 1 67.31 85 ASN B C 1
ATOM 1342 O O . ASN B 1 85 ? 19.828 -14.992 1.775 1 67.31 85 ASN B O 1
ATOM 1346 N N . ALA B 1 86 ? 18.422 -14.898 3.49 1 67.38 86 ALA B N 1
ATOM 1347 C CA . ALA B 1 86 ? 19.375 -14.18 4.312 1 67.38 86 ALA B CA 1
ATOM 1348 C C . ALA B 1 86 ? 20.609 -15.031 4.582 1 67.38 86 ALA B C 1
ATOM 1350 O O . ALA B 1 86 ? 21.75 -14.539 4.531 1 67.38 86 ALA B O 1
ATOM 1351 N N . ALA B 1 87 ? 20.422 -16.234 4.898 1 65.62 87 ALA B N 1
ATOM 1352 C CA . ALA B 1 87 ? 21.531 -17.172 5.145 1 65.62 87 ALA B CA 1
ATOM 1353 C C . ALA B 1 87 ? 22.375 -17.359 3.885 1 65.62 87 ALA B C 1
ATOM 1355 O O . ALA B 1 87 ? 23.594 -17.438 3.957 1 65.62 87 ALA B O 1
ATOM 1356 N N . ALA B 1 88 ? 21.656 -17.344 2.811 1 63.88 88 ALA B N 1
ATOM 1357 C CA . ALA B 1 88 ? 22.359 -17.516 1.544 1 63.88 88 ALA B CA 1
ATOM 1358 C C . ALA B 1 88 ? 23.203 -16.281 1.212 1 63.88 88 ALA B C 1
ATOM 1360 O O . ALA B 1 88 ? 24.312 -16.406 0.707 1 63.88 88 ALA B O 1
ATOM 1361 N N . LEU B 1 89 ? 22.719 -15.148 1.549 1 65.75 89 LEU B N 1
ATOM 1362 C CA . LEU B 1 89 ? 23.422 -13.906 1.311 1 65.75 89 LEU B CA 1
ATOM 1363 C C . LEU B 1 89 ? 24.594 -13.75 2.283 1 65.75 89 LEU B C 1
ATOM 1365 O O . LEU B 1 89 ? 25.656 -13.266 1.907 1 65.75 89 LEU B O 1
ATOM 1369 N N . HIS B 1 90 ? 24.328 -14.086 3.479 1 65.69 90 HIS B N 1
ATOM 1370 C CA . HIS B 1 90 ? 25.406 -14.039 4.453 1 65.69 90 HIS B CA 1
ATOM 1371 C C . HIS B 1 90 ? 26.516 -15.016 4.094 1 65.69 90 HIS B C 1
ATOM 1373 O O . HIS B 1 90 ? 27.703 -14.703 4.23 1 65.69 90 HIS B O 1
ATOM 1379 N N . THR B 1 91 ? 26.141 -16.125 3.715 1 60.66 91 THR B N 1
ATOM 1380 C CA . THR B 1 91 ? 27.156 -17.094 3.311 1 60.66 91 THR B CA 1
ATOM 1381 C C . THR B 1 91 ? 27.891 -16.625 2.062 1 60.66 91 THR B C 1
ATOM 1383 O O . THR B 1 91 ? 29.109 -16.781 1.956 1 60.66 91 THR B O 1
ATOM 1386 N N . SER B 1 92 ? 27.141 -16.016 1.192 1 61.72 92 SER B N 1
ATOM 1387 C CA . SER B 1 92 ? 27.766 -15.531 -0.028 1 61.72 92 SER B CA 1
ATOM 1388 C C . SER B 1 92 ? 28.688 -14.352 0.263 1 61.72 92 SER B C 1
ATOM 1390 O O . SER B 1 92 ? 29.719 -14.172 -0.403 1 61.72 92 SER B O 1
ATOM 1392 N N . SER B 1 93 ? 28.188 -13.461 1.105 1 61.81 93 SER B N 1
ATOM 1393 C CA . SER B 1 93 ? 29.016 -12.305 1.425 1 61.81 93 SER B CA 1
ATOM 1394 C C . SER B 1 93 ? 30.297 -12.727 2.145 1 61.81 93 SER B C 1
ATOM 1396 O O . SER B 1 93 ? 31.328 -12.086 1.997 1 61.81 93 SER B O 1
ATOM 1398 N N . LEU B 1 94 ? 30.188 -13.719 2.855 1 60.06 94 LEU B N 1
ATOM 1399 C CA . LEU B 1 94 ? 31.406 -14.125 3.549 1 60.06 94 LEU B CA 1
ATOM 1400 C C . LEU B 1 94 ? 32.312 -14.93 2.627 1 60.06 94 LEU B C 1
ATOM 1402 O O . LEU B 1 94 ? 33.531 -14.922 2.783 1 60.06 94 LEU B O 1
ATOM 1406 N N . ASP B 1 95 ? 31.656 -15.656 1.785 1 47.97 95 ASP B N 1
ATOM 1407 C CA . ASP B 1 95 ? 32.531 -16.484 0.956 1 47.97 95 ASP B CA 1
ATOM 1408 C C . ASP B 1 95 ? 32.875 -15.781 -0.356 1 47.97 95 ASP B C 1
ATOM 1410 O O . ASP B 1 95 ? 32.281 -16.078 -1.396 1 47.97 95 ASP B O 1
ATOM 1414 N N . LEU B 1 96 ? 32.844 -14.43 -0.289 1 48.81 96 LEU B N 1
ATOM 1415 C CA . LEU B 1 96 ? 33.438 -13.797 -1.464 1 48.81 96 LEU B CA 1
ATOM 1416 C C . LEU B 1 96 ? 34.875 -14.305 -1.693 1 48.81 96 LEU B C 1
ATOM 1418 O O . LEU B 1 96 ? 35.688 -14.32 -0.768 1 48.81 96 LEU B O 1
ATOM 1422 N N . PRO B 1 97 ? 35.031 -15.07 -2.893 1 40.75 97 PRO B N 1
ATOM 1423 C CA . PRO B 1 97 ? 36.406 -15.453 -3.146 1 40.75 97 PRO B CA 1
ATOM 1424 C C . PRO B 1 97 ? 37.344 -14.25 -3.293 1 40.75 97 PRO B C 1
ATOM 1426 O O . PRO B 1 97 ? 36.875 -13.156 -3.629 1 40.75 97 PRO B O 1
#

Solvent-accessible surface area (backbone atoms only — not comparable to full-atom values): 10135 Å² total; per-residue (Å²): 115,73,64,58,47,36,51,48,11,48,51,37,36,50,49,26,52,51,50,51,52,52,52,52,55,50,48,54,54,50,49,52,48,55,70,71,62,58,68,59,69,66,44,53,53,44,51,54,52,48,51,51,40,52,55,53,47,52,52,40,34,51,51,29,42,53,47,6,44,75,37,74,30,44,74,66,57,46,51,53,47,52,48,48,50,50,50,50,46,53,49,46,65,66,59,58,129,115,74,61,58,46,37,52,49,12,48,52,37,36,47,49,26,49,52,50,51,52,53,53,52,54,48,48,52,52,50,49,52,48,55,68,69,62,59,69,59,70,68,43,54,54,42,50,53,52,50,52,51,40,52,55,52,46,52,53,41,33,51,52,30,42,53,47,7,44,76,37,73,29,45,74,67,57,45,51,52,47,52,49,48,49,50,50,48,48,51,50,44,63,66,59,57,130

Radius of gyration: 20.09 Å; Cα contacts (8 Å, |Δi|>4): 150; chains: 2; bounding box: 48×50×38 Å